Protein AF-A0A4V1ZTM7-F1 (afdb_monomer)

pLDDT: mean 79.11, std 21.84, range [33.03, 98.62]

Nearest PDB structures (foldseek):
  1dct-assembly2_B  TM=9.034E-01  e=6.394E-14  Haemophilus influenzae biotype aegyptius
  2z6u-assembly1_A  TM=8.851E-01  e=2.715E-13  Haemophilus parahaemolyticus
  10mh-assembly1_A  TM=8.855E-01  e=1.399E-13  Haemophilus haemolyticus
  3ubt-assembly3_B  TM=8.537E-01  e=4.341E-12  Haemophilus aegyptius
  6fdf-assembly1_A  TM=8.154E-01  e=1.347E-10  Schizosaccharomyces pombe

Sequence (243 aa):
MAERCVLDLFSGIGGFSLGLHWVGFRTIGFCESDQFCQRLLARHWPGVPIYPDIRTLDAARIRSDGIAPFLVCGGFPCQDVSLAGPGTGLDGARSGLWAEMARIVGVCRPRWVIVENVPGLRTRGADRVIGDLAALGYASWSFVVGAAHAGAPHRRQRLFLLARDISAHPARARLEMRQRLSTQQARVLPAERFGGWLAEPCVRRVDHGFPGRVDRVRSLGNAVVPAVAAAFGRSINVVEDLV

Radius of gyration: 18.43 Å; Cα contacts (8 Å, |Δi|>4): 382; chains: 1; bounding box: 48×48×48 Å

Structure (mmCIF, N/CA/C/O backbone):
data_AF-A0A4V1ZTM7-F1
#
_entry.id   AF-A0A4V1ZTM7-F1
#
loop_
_atom_site.group_PDB
_atom_site.id
_atom_site.type_symbol
_atom_site.label_atom_id
_atom_site.label_alt_id
_atom_site.label_comp_id
_atom_site.label_asym_id
_atom_site.label_entity_id
_atom_site.la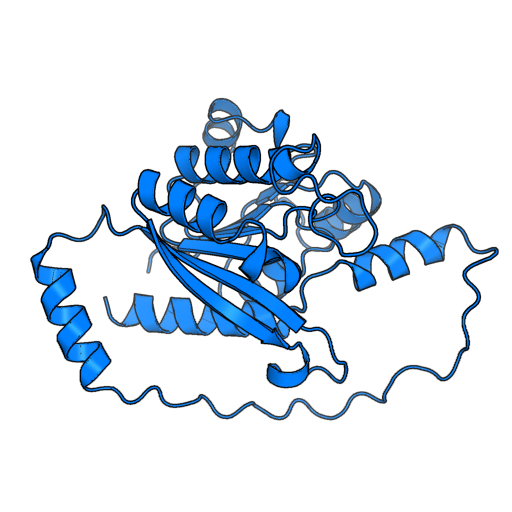bel_seq_id
_atom_site.pdbx_PDB_ins_code
_atom_site.Cartn_x
_atom_site.Cartn_y
_atom_site.Cartn_z
_atom_site.occupancy
_atom_site.B_iso_or_equiv
_atom_site.auth_seq_id
_atom_site.auth_comp_id
_atom_site.auth_asym_id
_atom_site.auth_atom_id
_atom_site.pdbx_PDB_model_num
ATOM 1 N N . MET A 1 1 ? -23.681 -1.998 2.153 1.00 52.81 1 MET A N 1
ATOM 2 C CA . MET A 1 1 ? -22.369 -2.666 2.006 1.00 52.81 1 MET A CA 1
ATOM 3 C C . MET A 1 1 ? -21.344 -1.845 2.766 1.00 52.81 1 MET A C 1
ATOM 5 O O . MET A 1 1 ? -21.451 -0.625 2.722 1.00 52.81 1 MET A O 1
ATOM 9 N N . ALA A 1 2 ? -20.425 -2.477 3.499 1.00 63.59 2 ALA A N 1
ATOM 10 C CA . ALA A 1 2 ? -19.349 -1.748 4.167 1.00 63.59 2 ALA A CA 1
ATOM 11 C C . ALA A 1 2 ? -18.487 -1.025 3.123 1.00 63.59 2 ALA A C 1
ATOM 13 O O . ALA A 1 2 ? -18.235 -1.556 2.040 1.00 63.59 2 ALA A O 1
ATOM 14 N N . GLU A 1 3 ? -18.080 0.199 3.429 1.00 82.94 3 GLU A N 1
ATOM 15 C CA . GLU A 1 3 ? -17.320 1.025 2.502 1.00 82.94 3 GLU A CA 1
ATOM 16 C C . GLU A 1 3 ? -15.899 0.469 2.304 1.00 82.94 3 GLU A C 1
ATOM 18 O O . GLU A 1 3 ? -15.190 0.170 3.267 1.00 82.94 3 GLU A O 1
ATOM 23 N N . ARG A 1 4 ? -15.470 0.315 1.044 1.00 94.00 4 ARG A N 1
ATOM 24 C CA . ARG A 1 4 ? -14.149 -0.229 0.684 1.00 94.00 4 ARG A CA 1
ATOM 25 C C . ARG A 1 4 ? -13.086 0.873 0.728 1.00 94.00 4 ARG A C 1
ATOM 27 O O . ARG A 1 4 ? -12.637 1.383 -0.299 1.00 94.00 4 ARG A O 1
ATOM 34 N N . CYS A 1 5 ? -12.723 1.263 1.944 1.00 97.50 5 CYS A N 1
ATOM 35 C CA . CYS A 1 5 ? -11.773 2.339 2.226 1.00 97.50 5 CYS A CA 1
ATOM 36 C C . CYS A 1 5 ? -10.299 1.911 2.081 1.00 97.50 5 CYS A C 1
ATOM 38 O O . CYS A 1 5 ? -9.933 0.806 2.485 1.00 97.50 5 CYS A O 1
ATOM 40 N N . VAL A 1 6 ? -9.440 2.798 1.570 1.00 98.44 6 VAL A N 1
ATOM 41 C CA . VAL A 1 6 ? -8.017 2.527 1.281 1.00 98.44 6 VAL A CA 1
ATOM 42 C C . VAL A 1 6 ? -7.096 3.488 2.022 1.00 98.44 6 VAL A C 1
ATOM 44 O O . VAL A 1 6 ? -7.275 4.703 1.936 1.00 98.44 6 VAL A O 1
ATOM 47 N N . LEU A 1 7 ? -6.076 2.947 2.685 1.00 98.56 7 LEU A N 1
ATOM 48 C CA . LEU A 1 7 ? -4.900 3.696 3.132 1.00 98.56 7 LEU A CA 1
ATOM 49 C C . LEU A 1 7 ? -3.719 3.343 2.216 1.00 98.56 7 LEU A C 1
ATOM 51 O O . LEU A 1 7 ? -3.288 2.189 2.177 1.00 98.56 7 LEU A O 1
ATOM 55 N N . ASP A 1 8 ? -3.225 4.330 1.470 1.00 98.56 8 ASP A N 1
ATOM 56 C CA . ASP A 1 8 ? -2.175 4.158 0.458 1.00 98.56 8 ASP A CA 1
ATOM 57 C C . ASP A 1 8 ? -0.829 4.645 1.015 1.00 98.56 8 ASP A C 1
ATOM 59 O O . ASP A 1 8 ? -0.615 5.842 1.198 1.00 98.56 8 ASP A O 1
ATOM 63 N N . LEU A 1 9 ? 0.070 3.722 1.340 1.00 98.19 9 LEU A N 1
ATOM 64 C CA . LEU A 1 9 ? 1.386 3.985 1.924 1.00 98.19 9 LEU A CA 1
ATOM 65 C C . LEU A 1 9 ? 2.466 3.982 0.836 1.00 98.19 9 LEU A C 1
ATOM 67 O O . LEU A 1 9 ? 2.413 3.174 -0.088 1.00 98.19 9 LEU A O 1
ATOM 71 N N . PHE A 1 10 ? 3.483 4.837 0.968 1.00 96.62 10 PHE A N 1
ATOM 72 C CA . PHE A 1 10 ? 4.482 5.068 -0.090 1.00 96.62 10 PHE A CA 1
ATOM 73 C C . PHE A 1 10 ? 3.796 5.407 -1.419 1.00 96.62 10 PHE A C 1
ATOM 75 O O . PHE A 1 10 ? 4.075 4.817 -2.466 1.00 96.62 10 PHE A O 1
ATOM 82 N N . SER A 1 11 ? 2.806 6.296 -1.340 1.00 96.38 11 SER A N 1
ATOM 83 C CA . SER A 1 11 ? 1.778 6.453 -2.368 1.00 96.38 11 SER A CA 1
ATOM 84 C C . SER A 1 11 ? 2.339 6.934 -3.709 1.00 96.38 11 SER A C 1
ATOM 86 O O . SER A 1 11 ? 1.708 6.755 -4.759 1.00 96.38 11 SER A O 1
ATOM 88 N N . GLY A 1 12 ? 3.499 7.598 -3.690 1.00 94.75 12 GLY A N 1
ATOM 89 C CA . GLY A 1 12 ? 4.024 8.370 -4.802 1.00 94.75 12 GLY A CA 1
ATOM 90 C C . GLY A 1 12 ? 2.940 9.303 -5.328 1.00 94.75 12 GLY A C 1
ATOM 91 O O . GLY A 1 12 ? 2.305 10.048 -4.591 1.00 94.75 12 GLY A O 1
ATOM 92 N N . ILE A 1 13 ? 2.644 9.195 -6.617 1.00 95.88 13 ILE A N 1
ATOM 93 C CA . ILE A 1 13 ? 1.596 9.994 -7.270 1.00 95.88 13 ILE A CA 1
ATOM 94 C C . ILE A 1 13 ? 0.185 9.388 -7.170 1.00 95.88 13 ILE A C 1
ATOM 96 O O . ILE A 1 13 ? -0.704 9.800 -7.912 1.00 95.88 13 ILE A O 1
ATOM 100 N N . GLY A 1 14 ? -0.028 8.396 -6.299 1.00 96.62 14 GLY A N 1
ATOM 101 C CA . GLY A 1 14 ? -1.339 7.786 -6.048 1.00 96.62 14 GLY A CA 1
ATOM 102 C C . GLY A 1 14 ? -1.739 6.725 -7.073 1.00 96.62 14 GLY A C 1
ATOM 103 O O . GLY A 1 14 ? -2.918 6.575 -7.383 1.00 96.62 14 GLY A O 1
ATOM 104 N N . GLY A 1 15 ? -0.770 5.994 -7.636 1.00 96.69 15 GLY A N 1
ATOM 105 C CA . GLY A 1 15 ? -1.033 4.983 -8.669 1.00 96.69 15 GLY A CA 1
ATOM 106 C C . GLY A 1 15 ? -1.959 3.854 -8.196 1.00 96.69 15 GLY A C 1
ATOM 107 O O . GLY A 1 15 ? -2.861 3.447 -8.933 1.00 96.69 15 GLY A O 1
ATOM 108 N N . PHE A 1 16 ? -1.781 3.392 -6.952 1.00 97.75 16 PHE A N 1
ATOM 109 C CA . PHE A 1 16 ? -2.694 2.440 -6.316 1.00 97.75 16 PHE A CA 1
ATOM 110 C C . PHE A 1 16 ? -4.082 3.041 -6.130 1.00 97.75 16 PHE A C 1
ATOM 112 O O . PHE A 1 16 ? -5.054 2.494 -6.653 1.00 97.75 16 PHE A O 1
ATOM 119 N N . SER A 1 17 ? -4.160 4.178 -5.438 1.00 98.06 17 SER A N 1
ATOM 120 C CA . SER A 1 17 ? -5.418 4.877 -5.169 1.00 98.06 17 SER A CA 1
ATOM 121 C C . SER A 1 17 ? -6.236 5.162 -6.426 1.00 98.06 17 SER A C 1
ATOM 123 O O . SER A 1 17 ? -7.437 4.908 -6.437 1.00 98.06 17 SER A O 1
ATOM 125 N N . LEU A 1 18 ? -5.603 5.611 -7.515 1.00 97.81 18 LEU A N 1
ATOM 126 C CA . LEU A 1 18 ? -6.289 5.858 -8.784 1.00 97.81 18 LEU A CA 1
ATOM 127 C C . LEU A 1 18 ? -6.885 4.572 -9.377 1.00 97.81 18 LEU A C 1
ATOM 129 O O . LEU A 1 18 ? -8.044 4.561 -9.785 1.00 97.81 18 LEU A O 1
ATOM 133 N N . GLY A 1 19 ? -6.111 3.484 -9.409 1.00 97.44 19 GLY A N 1
ATOM 134 C CA . GLY A 1 19 ? -6.582 2.205 -9.941 1.00 97.44 19 GLY A CA 1
ATOM 135 C C . GLY A 1 19 ? -7.695 1.582 -9.098 1.00 97.44 19 GLY A C 1
ATOM 136 O O . GLY A 1 19 ? -8.664 1.053 -9.637 1.00 97.44 19 GLY A O 1
ATOM 137 N N . LEU A 1 20 ? -7.577 1.672 -7.774 1.00 98.25 20 LEU A N 1
ATOM 138 C CA . LEU A 1 20 ? -8.584 1.186 -6.830 1.00 98.25 20 LEU A CA 1
ATOM 139 C C . LEU A 1 20 ? -9.868 2.030 -6.895 1.00 98.25 20 LEU A C 1
ATOM 141 O O . LEU A 1 20 ? -10.970 1.479 -6.842 1.00 98.25 20 LEU A O 1
ATOM 145 N N . HIS A 1 21 ? -9.745 3.342 -7.104 1.00 97.56 21 HIS A N 1
ATOM 146 C CA . HIS A 1 21 ? -10.885 4.231 -7.311 1.00 97.56 21 HIS A CA 1
ATOM 147 C C . HIS A 1 21 ? -11.731 3.829 -8.526 1.00 97.56 21 HIS A C 1
ATOM 149 O O . HIS A 1 21 ? -12.957 3.790 -8.428 1.00 97.56 21 HIS A O 1
ATOM 155 N N . TRP A 1 22 ? -11.100 3.430 -9.640 1.00 97.38 22 TRP A N 1
ATOM 156 C CA . TRP A 1 22 ? -11.813 2.948 -10.838 1.00 97.38 22 TRP A CA 1
ATOM 157 C C . TRP A 1 22 ? -12.724 1.744 -10.579 1.00 97.38 22 TRP A C 1
ATOM 159 O O . TRP A 1 22 ? -13.603 1.456 -11.387 1.00 97.38 22 TRP A O 1
ATOM 169 N N . VAL A 1 23 ? -12.499 1.017 -9.484 1.00 96.88 23 VAL A N 1
ATOM 170 C CA . VAL A 1 23 ? -13.226 -0.210 -9.137 1.00 96.88 23 VAL A CA 1
ATOM 171 C C . VAL A 1 23 ? -13.982 -0.073 -7.812 1.00 96.88 23 VAL A C 1
ATOM 173 O O . VAL A 1 23 ? -14.302 -1.072 -7.167 1.00 96.88 23 VAL A O 1
ATOM 176 N N . GLY A 1 24 ? -14.296 1.169 -7.425 1.00 96.56 24 GLY A N 1
ATOM 177 C CA . GLY A 1 24 ? -15.245 1.488 -6.357 1.00 96.56 24 GLY A CA 1
ATOM 178 C C . GLY A 1 24 ? -14.652 1.618 -4.953 1.00 96.56 24 GLY A C 1
ATOM 179 O O . GLY A 1 24 ? -15.409 1.689 -3.989 1.00 96.56 24 GLY A O 1
ATOM 180 N N . PHE A 1 25 ? -13.326 1.647 -4.810 1.00 98.00 25 PHE A N 1
ATOM 181 C CA . PHE A 1 25 ? -12.690 1.917 -3.520 1.00 98.00 25 PHE A CA 1
ATOM 182 C C . PHE A 1 25 ? -12.578 3.426 -3.273 1.00 98.00 25 PHE A C 1
ATOM 184 O O . PHE A 1 25 ? -12.426 4.219 -4.207 1.00 98.00 25 PHE A O 1
ATOM 191 N N . ARG A 1 26 ? -12.594 3.828 -1.999 1.00 97.94 26 ARG A N 1
ATOM 192 C CA . ARG A 1 26 ? -12.394 5.224 -1.587 1.00 97.94 26 ARG A CA 1
ATOM 193 C C . ARG A 1 26 ? -11.092 5.370 -0.812 1.00 97.94 26 ARG A C 1
ATOM 195 O O . ARG A 1 26 ? -10.921 4.737 0.224 1.00 97.94 26 ARG A O 1
ATOM 202 N N . THR A 1 27 ? -10.189 6.233 -1.262 1.00 98.31 27 THR A N 1
ATOM 203 C CA . THR A 1 27 ? -8.979 6.539 -0.488 1.00 98.31 27 THR A CA 1
ATOM 204 C C . THR A 1 27 ? -9.316 7.426 0.706 1.00 98.31 27 THR A C 1
ATOM 206 O O . THR A 1 27 ? -9.985 8.448 0.554 1.00 98.31 27 THR A O 1
ATOM 209 N N . ILE A 1 28 ? -8.861 7.019 1.890 1.00 98.12 28 ILE A N 1
ATOM 210 C CA . ILE A 1 28 ? -9.099 7.706 3.167 1.00 98.12 28 ILE A CA 1
ATOM 211 C C . ILE A 1 28 ? -7.835 8.308 3.773 1.00 98.12 28 ILE A C 1
ATOM 213 O O . ILE A 1 28 ? -7.928 9.093 4.706 1.00 98.12 28 ILE A O 1
ATOM 217 N N . GLY A 1 29 ? -6.664 7.975 3.240 1.00 98.19 29 GLY A N 1
ATOM 218 C CA . GLY A 1 29 ? -5.407 8.563 3.670 1.00 98.19 29 GLY A CA 1
ATOM 219 C C . GLY A 1 29 ? -4.255 8.151 2.769 1.00 98.19 29 GLY A C 1
ATOM 220 O O . GLY A 1 29 ? -4.287 7.091 2.137 1.00 98.19 29 GLY A O 1
ATOM 221 N N . PHE A 1 30 ? -3.231 8.992 2.757 1.00 98.62 30 PHE A N 1
ATOM 222 C CA . PHE A 1 30 ? -1.963 8.753 2.083 1.00 98.62 30 PHE A CA 1
ATOM 223 C C . PHE A 1 30 ? -0.815 8.846 3.079 1.00 98.62 30 PHE A C 1
ATOM 225 O O . PHE A 1 30 ? -0.873 9.648 4.008 1.00 98.62 30 PHE A O 1
ATOM 232 N N . CYS A 1 31 ? 0.261 8.101 2.854 1.00 98.19 31 CYS A N 1
ATOM 233 C CA . CYS A 1 31 ? 1.543 8.371 3.494 1.00 98.19 31 CYS A CA 1
ATOM 234 C C . CYS A 1 31 ? 2.640 8.450 2.433 1.00 98.19 31 CYS A C 1
ATOM 236 O O . CYS A 1 31 ? 2.982 7.443 1.816 1.00 98.19 31 CYS A O 1
ATOM 238 N N . GLU A 1 32 ? 3.176 9.648 2.218 1.00 97.38 32 GLU A N 1
ATOM 239 C CA . GLU A 1 32 ? 4.149 9.937 1.167 1.00 97.38 32 GLU A CA 1
ATOM 240 C C . GLU A 1 32 ? 5.107 11.028 1.643 1.00 97.38 32 GLU A C 1
ATOM 242 O O . GLU A 1 32 ? 4.658 12.054 2.149 1.00 97.38 32 GLU A O 1
ATOM 247 N N . SER A 1 33 ? 6.415 10.827 1.481 1.00 95.56 33 SER A N 1
ATOM 248 C CA . SER A 1 33 ? 7.445 11.750 1.976 1.00 95.56 33 SER A CA 1
ATOM 249 C C . SER A 1 33 ? 7.949 12.738 0.928 1.00 95.56 33 SER A C 1
ATOM 251 O O . SER A 1 33 ? 8.464 13.803 1.280 1.00 95.56 33 SER A O 1
ATOM 253 N N . ASP A 1 34 ? 7.771 12.434 -0.356 1.00 94.06 34 ASP A N 1
ATOM 254 C CA . ASP A 1 34 ? 8.135 13.320 -1.450 1.00 94.06 34 ASP A CA 1
ATOM 255 C C . ASP A 1 34 ? 7.139 14.484 -1.577 1.00 94.06 34 ASP A C 1
ATOM 257 O O . ASP A 1 34 ? 5.957 14.315 -1.881 1.00 94.06 34 ASP A O 1
ATOM 261 N N . GLN A 1 35 ? 7.627 15.709 -1.375 1.00 94.62 35 GLN A N 1
ATOM 262 C CA . GLN A 1 35 ? 6.784 16.908 -1.383 1.00 94.62 35 GLN A CA 1
ATOM 263 C C . GLN A 1 35 ? 6.117 17.169 -2.741 1.00 94.62 35 GLN A C 1
ATOM 265 O O . GLN A 1 35 ? 5.038 17.764 -2.792 1.00 94.62 35 GLN A O 1
ATOM 270 N N . PHE A 1 36 ? 6.747 16.776 -3.855 1.00 93.62 36 PHE A N 1
ATOM 271 C CA . PHE A 1 36 ? 6.136 16.920 -5.177 1.00 93.62 36 PHE A CA 1
ATOM 272 C C . PHE A 1 36 ? 4.922 15.996 -5.307 1.00 93.62 36 PHE A C 1
ATOM 274 O O . PHE A 1 36 ? 3.847 16.448 -5.713 1.00 93.62 36 PHE A O 1
ATOM 281 N N . CYS A 1 37 ? 5.072 14.744 -4.884 1.00 95.31 37 CYS A N 1
ATOM 282 C CA . CYS A 1 37 ? 3.994 13.773 -4.810 1.00 95.31 37 CYS A CA 1
ATOM 283 C C . CYS A 1 37 ? 2.871 14.246 -3.879 1.00 95.31 37 CYS A C 1
ATOM 285 O O . CYS A 1 37 ? 1.718 14.264 -4.304 1.00 95.31 37 CYS A O 1
ATOM 287 N N . GLN A 1 38 ? 3.188 14.744 -2.678 1.00 97.50 38 GLN A N 1
ATOM 288 C CA . GLN A 1 38 ? 2.185 15.289 -1.749 1.00 97.50 38 GLN A CA 1
ATOM 289 C C . GLN A 1 38 ? 1.352 16.418 -2.377 1.00 97.50 38 GLN A C 1
ATOM 291 O O . GLN A 1 38 ? 0.125 16.409 -2.271 1.00 97.50 38 GLN A O 1
ATOM 296 N N . ARG A 1 39 ? 1.987 17.370 -3.080 1.00 96.56 39 ARG A N 1
ATOM 297 C CA . ARG A 1 39 ? 1.265 18.455 -3.775 1.00 96.56 39 ARG A CA 1
ATOM 298 C C . ARG A 1 39 ? 0.317 17.922 -4.846 1.00 96.56 39 ARG A C 1
ATOM 300 O O . ARG A 1 39 ? -0.777 18.456 -5.025 1.00 96.56 39 ARG A O 1
ATOM 307 N N . LEU A 1 40 ? 0.738 16.889 -5.572 1.00 95.56 40 LEU A N 1
ATOM 308 C CA . LEU A 1 40 ? -0.088 16.264 -6.597 1.00 95.56 40 LEU A CA 1
ATOM 309 C C . LEU A 1 40 ? -1.269 15.509 -5.970 1.00 95.56 40 LEU A C 1
ATOM 311 O O . LEU A 1 40 ? -2.407 15.703 -6.395 1.00 95.56 40 LEU A O 1
ATOM 315 N N . LEU A 1 41 ? -1.016 14.715 -4.929 1.00 98.06 41 LEU A N 1
ATOM 316 C CA . LEU A 1 41 ? -2.045 14.000 -4.174 1.00 98.06 41 LEU A CA 1
ATOM 317 C C . LEU A 1 41 ? -3.091 14.967 -3.609 1.00 98.06 41 LEU A C 1
ATOM 319 O O . LEU A 1 41 ? -4.277 14.772 -3.850 1.00 98.06 41 LEU A O 1
ATOM 323 N N . ALA A 1 42 ? -2.666 16.060 -2.966 1.00 97.81 42 ALA A N 1
ATOM 324 C CA . ALA A 1 42 ? -3.568 17.070 -2.405 1.00 97.81 42 ALA A CA 1
ATOM 325 C C . ALA A 1 42 ? -4.474 17.717 -3.465 1.00 97.81 42 ALA A C 1
ATOM 327 O O . ALA A 1 42 ? -5.625 18.053 -3.191 1.00 97.81 42 ALA A O 1
ATOM 328 N N . ARG A 1 43 ? -3.967 17.874 -4.695 1.00 97.00 43 ARG A N 1
ATOM 329 C CA . ARG A 1 43 ? -4.743 18.401 -5.822 1.00 97.00 43 ARG A CA 1
ATOM 330 C C . ARG A 1 43 ? -5.798 17.411 -6.323 1.00 97.00 43 ARG A C 1
ATOM 332 O O . ARG A 1 43 ? -6.876 17.843 -6.718 1.00 97.00 43 ARG A O 1
ATOM 339 N N . HIS A 1 44 ? -5.478 16.120 -6.374 1.00 96.00 44 HIS A N 1
ATOM 340 C CA . HIS A 1 44 ? -6.365 15.093 -6.934 1.00 96.00 44 HIS A CA 1
ATOM 341 C C . HIS A 1 44 ? -7.321 14.474 -5.903 1.00 96.00 44 HIS A C 1
ATOM 343 O O . HIS A 1 44 ? -8.394 14.008 -6.280 1.00 96.00 44 HIS A O 1
ATOM 349 N N . TRP A 1 45 ? -6.966 14.520 -4.618 1.00 97.94 45 TRP A N 1
ATOM 350 C CA . TRP A 1 45 ? -7.767 14.046 -3.489 1.00 97.94 45 TRP A CA 1
ATOM 351 C C . TRP A 1 45 ? -7.912 15.148 -2.427 1.00 97.94 45 TRP A C 1
ATOM 353 O O . TRP A 1 45 ? -7.363 15.034 -1.327 1.00 97.94 45 TRP A O 1
ATOM 363 N N . PRO A 1 46 ? -8.633 16.242 -2.740 1.00 96.94 46 PRO A N 1
ATOM 364 C CA . PRO A 1 46 ? -8.831 17.327 -1.789 1.00 96.94 46 PRO A CA 1
ATOM 365 C C . PRO A 1 46 ? -9.531 16.820 -0.521 1.00 96.94 46 PRO A C 1
ATOM 367 O O . PRO A 1 46 ? -10.523 16.097 -0.589 1.00 96.94 46 PRO A O 1
ATOM 370 N N . GLY A 1 47 ? -9.004 17.207 0.643 1.00 95.56 47 GLY A N 1
ATOM 371 C CA . GLY A 1 47 ? -9.550 16.832 1.952 1.00 95.56 47 GLY A CA 1
ATOM 372 C C . GLY A 1 47 ? -9.132 15.452 2.471 1.00 95.56 47 GLY A C 1
ATOM 373 O O . GLY A 1 47 ? -9.438 15.134 3.617 1.00 95.56 47 GLY A O 1
ATOM 374 N N . VAL A 1 48 ? -8.409 14.646 1.686 1.00 97.94 48 VAL A N 1
ATOM 375 C CA . VAL A 1 48 ? -7.836 13.382 2.173 1.00 97.94 48 VAL A CA 1
ATOM 376 C C . VAL A 1 48 ? -6.518 13.671 2.907 1.00 97.94 48 VAL A C 1
ATOM 378 O O . VAL A 1 48 ? -5.665 14.364 2.346 1.00 97.94 48 VAL A O 1
ATOM 381 N N . PRO A 1 49 ? -6.313 13.172 4.142 1.00 97.81 49 PRO A N 1
ATOM 382 C CA . PRO A 1 49 ? -5.084 13.416 4.890 1.00 97.81 49 PRO A CA 1
ATOM 383 C C . PRO A 1 49 ? -3.863 12.785 4.210 1.00 97.81 49 PRO A C 1
ATOM 385 O O . PRO A 1 49 ? -3.921 11.668 3.690 1.00 97.81 49 PRO A O 1
ATOM 388 N N . ILE A 1 50 ? -2.741 13.510 4.244 1.00 98.38 50 ILE A N 1
ATOM 389 C CA . ILE A 1 50 ? -1.454 13.085 3.686 1.00 98.38 50 ILE A CA 1
ATOM 390 C C . ILE A 1 50 ? -0.404 13.148 4.796 1.00 98.38 50 ILE A C 1
ATOM 392 O O . ILE A 1 50 ? -0.020 14.227 5.247 1.00 98.38 50 ILE A O 1
ATOM 396 N N . TYR A 1 51 ? 0.056 11.983 5.243 1.00 98.06 51 TYR A N 1
ATOM 397 C CA . TYR A 1 51 ? 1.077 11.840 6.274 1.00 98.06 51 TYR A CA 1
ATOM 398 C C . TYR A 1 51 ? 2.478 11.914 5.650 1.00 98.06 51 TYR A C 1
ATOM 400 O O . TYR A 1 51 ? 2.759 11.159 4.717 1.00 98.06 51 TYR A O 1
ATOM 408 N N . PRO A 1 52 ? 3.380 12.775 6.152 1.00 96.44 52 PRO A N 1
ATOM 409 C CA . PRO A 1 52 ? 4.660 13.033 5.493 1.00 96.44 52 PRO A CA 1
ATOM 410 C C . PRO A 1 52 ? 5.715 11.947 5.734 1.00 96.44 52 PRO A C 1
ATOM 412 O O . PRO A 1 52 ? 6.713 11.896 5.023 1.00 96.44 52 PRO A O 1
ATOM 415 N N . ASP A 1 53 ? 5.552 11.103 6.753 1.00 95.44 53 ASP A N 1
ATOM 416 C CA . ASP A 1 53 ? 6.535 10.076 7.085 1.00 95.44 53 ASP A CA 1
ATOM 417 C C . ASP A 1 53 ? 5.875 8.903 7.806 1.00 95.44 53 ASP A C 1
ATOM 419 O O . ASP A 1 53 ? 5.203 9.071 8.823 1.00 95.44 53 ASP A O 1
ATOM 423 N N . ILE A 1 54 ? 6.096 7.696 7.293 1.00 95.88 54 ILE A N 1
ATOM 424 C CA . ILE A 1 54 ? 5.543 6.479 7.885 1.00 95.88 54 ILE A CA 1
ATOM 425 C C . ILE A 1 54 ? 6.142 6.200 9.268 1.00 95.88 54 ILE A C 1
ATOM 427 O O . ILE A 1 54 ? 5.459 5.652 10.128 1.00 95.88 54 ILE A O 1
ATOM 431 N N . ARG A 1 55 ? 7.386 6.631 9.512 1.00 93.56 55 ARG A N 1
ATOM 432 C CA . ARG A 1 55 ? 8.114 6.410 10.774 1.00 93.56 55 ARG A CA 1
ATOM 433 C C . ARG A 1 55 ? 7.510 7.181 11.945 1.00 93.56 55 ARG A C 1
ATOM 435 O O . ARG A 1 55 ? 7.685 6.790 13.092 1.00 93.56 55 ARG A O 1
ATOM 442 N N . THR A 1 56 ? 6.816 8.282 11.661 1.00 94.19 56 THR A N 1
ATOM 443 C CA . THR A 1 56 ? 6.154 9.120 12.672 1.00 94.19 56 THR A CA 1
ATOM 444 C C . THR A 1 56 ? 4.638 8.929 12.692 1.00 94.19 56 THR A C 1
ATOM 446 O O . THR A 1 56 ? 3.972 9.423 13.598 1.00 94.19 56 THR A O 1
ATOM 449 N N . LEU A 1 57 ? 4.080 8.194 11.724 1.00 94.31 57 LEU A N 1
ATOM 450 C CA . LEU A 1 57 ? 2.667 7.837 11.695 1.00 94.31 57 LEU A CA 1
ATOM 451 C C . LEU A 1 57 ? 2.383 6.732 12.718 1.00 94.31 57 LEU A C 1
ATOM 453 O O . LEU A 1 57 ? 2.658 5.556 12.479 1.00 94.31 57 LEU A O 1
ATOM 457 N N . ASP A 1 58 ? 1.824 7.094 13.866 1.00 90.38 58 ASP A N 1
ATOM 458 C CA . ASP A 1 58 ? 1.524 6.158 14.946 1.00 90.38 58 ASP A CA 1
ATOM 459 C C . ASP A 1 58 ? 0.027 5.812 15.061 1.00 90.38 58 ASP A C 1
ATOM 461 O O . ASP A 1 58 ? -0.841 6.326 14.350 1.00 90.38 58 ASP A O 1
ATOM 465 N N . ALA A 1 59 ? -0.279 4.897 15.982 1.00 88.19 59 ALA A N 1
ATOM 466 C CA . ALA A 1 59 ? -1.646 4.467 16.247 1.00 88.19 59 ALA A CA 1
ATOM 467 C C . ALA A 1 59 ? -2.524 5.570 16.847 1.00 88.19 59 ALA A C 1
ATOM 469 O O . ALA A 1 59 ? -3.738 5.553 16.649 1.00 88.19 59 ALA A O 1
ATOM 470 N N . ALA A 1 60 ? -1.942 6.506 17.601 1.00 90.44 60 ALA A N 1
ATOM 471 C CA . ALA A 1 60 ? -2.698 7.603 18.187 1.00 90.44 60 ALA A CA 1
ATOM 472 C C . ALA A 1 60 ? -3.206 8.532 17.084 1.00 90.44 60 ALA A C 1
ATOM 474 O O . ALA A 1 60 ? -4.393 8.855 17.071 1.00 90.44 60 ALA A O 1
ATOM 475 N N . ARG A 1 61 ? -2.342 8.856 16.116 1.00 93.25 61 ARG A N 1
ATOM 476 C CA . ARG A 1 61 ? -2.680 9.698 14.974 1.00 93.25 61 ARG A CA 1
ATOM 477 C C . ARG A 1 61 ? -3.688 9.045 14.032 1.00 93.25 61 ARG A C 1
ATOM 479 O O . ARG A 1 61 ? -4.657 9.681 13.636 1.00 93.25 61 ARG A O 1
ATOM 486 N N . ILE A 1 62 ? -3.501 7.763 13.716 1.00 92.06 62 ILE A N 1
ATOM 487 C CA . ILE A 1 62 ? -4.458 6.994 12.901 1.00 92.06 62 ILE A CA 1
ATOM 488 C C . ILE A 1 62 ? -5.851 7.013 13.541 1.00 92.06 62 ILE A C 1
ATOM 490 O O . ILE A 1 62 ? -6.844 7.256 12.856 1.00 92.06 62 ILE A O 1
ATOM 494 N N . ARG A 1 63 ? -5.930 6.808 14.864 1.00 90.50 63 ARG A N 1
ATOM 495 C CA . ARG A 1 63 ? -7.202 6.842 15.598 1.00 90.50 63 ARG A CA 1
ATOM 496 C C . ARG A 1 63 ? -7.804 8.242 15.676 1.00 90.50 63 ARG A C 1
ATOM 498 O O . ARG A 1 63 ? -9.009 8.362 15.483 1.00 90.50 63 ARG A O 1
ATOM 505 N N . SER A 1 64 ? -7.005 9.276 15.955 1.00 93.50 64 SER A N 1
ATOM 506 C CA . SER A 1 64 ? -7.509 10.655 16.051 1.00 93.50 64 SER A CA 1
ATOM 507 C C . SER A 1 64 ? -8.112 11.134 14.736 1.00 93.50 64 SER A C 1
ATOM 509 O O . SER A 1 64 ? -9.116 11.838 14.742 1.00 93.50 64 SER A O 1
ATOM 511 N N . ASP A 1 65 ? -7.519 10.709 13.622 1.00 93.75 65 ASP A N 1
ATOM 512 C CA . ASP A 1 65 ? -7.951 11.084 12.279 1.00 93.75 65 ASP A CA 1
ATOM 513 C C . ASP A 1 65 ? -9.066 10.154 11.746 1.00 93.75 65 ASP A C 1
ATOM 515 O O . ASP A 1 65 ? -9.528 10.323 10.620 1.00 93.75 65 ASP A O 1
ATOM 519 N N . GLY A 1 66 ? -9.513 9.168 12.539 1.00 92.69 66 GLY A N 1
ATOM 520 C CA . GLY A 1 66 ? -10.597 8.249 12.174 1.00 92.69 66 GLY A CA 1
ATOM 521 C C . GLY A 1 66 ? -10.248 7.285 11.034 1.00 92.69 66 GLY A C 1
ATOM 522 O O . GLY A 1 66 ? -11.138 6.816 10.322 1.00 92.69 66 GLY A O 1
ATOM 523 N N . ILE A 1 67 ? -8.962 6.988 10.833 1.00 94.50 67 ILE A N 1
ATOM 524 C CA . ILE A 1 67 ? -8.489 6.134 9.742 1.00 94.50 67 ILE A CA 1
ATOM 525 C C . ILE A 1 67 ? -8.708 4.660 10.101 1.00 94.50 67 ILE A C 1
ATOM 527 O O . ILE A 1 67 ? -7.958 4.068 10.873 1.00 94.50 67 ILE A O 1
ATOM 531 N N . ALA A 1 68 ? -9.727 4.053 9.493 1.00 94.88 68 ALA A N 1
ATOM 532 C CA . ALA A 1 68 ? -10.038 2.627 9.597 1.00 94.88 68 ALA A CA 1
ATOM 533 C C . ALA A 1 68 ? -10.136 2.013 8.185 1.00 94.88 68 ALA A C 1
ATOM 535 O O . ALA A 1 68 ? -11.215 1.988 7.586 1.00 94.88 68 ALA A O 1
ATOM 536 N N . PRO A 1 69 ? -9.007 1.588 7.590 1.00 96.81 69 PRO A N 1
ATOM 537 C CA . PRO A 1 69 ? -8.982 1.141 6.207 1.00 96.81 69 PRO A CA 1
ATOM 538 C C . PRO A 1 69 ? -9.485 -0.297 6.073 1.00 96.81 69 PRO A C 1
ATOM 540 O O . PRO A 1 69 ? -9.106 -1.189 6.828 1.00 96.81 69 PRO A O 1
ATOM 543 N N . PHE A 1 70 ? -10.273 -0.544 5.031 1.00 97.06 70 PHE A N 1
ATOM 544 C CA . PHE A 1 70 ? -10.592 -1.895 4.579 1.00 97.06 70 PHE A CA 1
ATOM 545 C C . PHE A 1 70 ? -9.372 -2.558 3.915 1.00 97.06 70 PHE A C 1
ATOM 547 O O . PHE A 1 70 ? -9.136 -3.757 4.080 1.00 97.06 70 PHE A O 1
ATOM 554 N N . LEU A 1 71 ? -8.587 -1.760 3.186 1.00 98.25 71 LEU A N 1
ATOM 555 C CA . LEU A 1 71 ? -7.389 -2.166 2.462 1.00 98.25 71 LEU A CA 1
ATOM 556 C C . LEU A 1 71 ? -6.226 -1.220 2.791 1.00 98.25 71 LEU A C 1
ATOM 558 O O . LEU A 1 71 ? -6.359 -0.003 2.672 1.00 98.25 71 LEU A O 1
ATOM 562 N N . VAL A 1 72 ? -5.070 -1.781 3.141 1.00 98.62 72 VAL A N 1
ATOM 563 C CA . VAL A 1 72 ? -3.791 -1.052 3.133 1.00 98.62 72 VAL A CA 1
ATOM 564 C C . VAL A 1 72 ? -3.002 -1.472 1.897 1.00 98.62 72 VAL A C 1
ATOM 566 O O . VAL A 1 72 ? -2.810 -2.664 1.664 1.00 98.62 72 VAL A O 1
ATOM 569 N N . CYS A 1 73 ? -2.523 -0.521 1.102 1.00 98.56 73 CYS A N 1
ATOM 570 C CA . CYS A 1 73 ? -1.629 -0.807 -0.020 1.00 98.56 73 CYS A CA 1
ATOM 571 C C . CYS A 1 73 ? -0.322 -0.026 0.090 1.00 98.56 73 CYS A C 1
ATOM 573 O O . CYS A 1 73 ? -0.282 1.010 0.745 1.00 98.56 73 CYS A O 1
ATOM 575 N N . GLY A 1 74 ? 0.745 -0.513 -0.543 1.00 96.75 74 GLY A N 1
ATOM 576 C CA . GLY A 1 74 ? 1.968 0.272 -0.667 1.00 96.75 74 GLY A CA 1
ATOM 577 C C . GLY A 1 74 ? 3.119 -0.425 -1.380 1.00 96.75 74 GLY A C 1
ATOM 578 O O . GLY A 1 74 ? 3.245 -1.651 -1.351 1.00 96.75 74 GLY A O 1
ATOM 579 N N . GLY A 1 75 ? 3.956 0.380 -2.034 1.00 91.94 75 GLY A N 1
ATOM 580 C CA . GLY A 1 75 ? 5.188 -0.051 -2.696 1.00 91.94 75 GLY A CA 1
ATOM 581 C C . GLY A 1 75 ? 6.412 0.464 -1.948 1.00 91.94 75 GLY A C 1
ATOM 582 O O . GLY A 1 75 ? 6.937 1.527 -2.276 1.00 91.94 75 GLY A O 1
ATOM 583 N N . PHE A 1 76 ? 6.850 -0.245 -0.904 1.00 88.62 76 PHE A N 1
ATOM 584 C CA . PHE A 1 76 ? 7.968 0.225 -0.082 1.00 88.62 76 PHE A CA 1
ATOM 585 C C . PHE A 1 76 ? 9.287 0.231 -0.883 1.00 88.62 76 PHE A C 1
ATOM 587 O O . PHE A 1 76 ? 9.529 -0.655 -1.713 1.00 88.62 76 PHE A O 1
ATOM 594 N N . PRO A 1 77 ? 10.175 1.218 -0.664 1.00 80.56 77 PRO A N 1
ATOM 595 C CA . PRO A 1 77 ? 11.379 1.368 -1.470 1.00 80.56 77 PRO A CA 1
ATOM 596 C C . PRO A 1 77 ? 12.344 0.184 -1.294 1.00 80.56 77 PRO A C 1
ATOM 598 O O . PRO A 1 77 ? 12.656 -0.249 -0.193 1.00 80.56 77 PRO A O 1
ATOM 601 N N . CYS A 1 78 ? 12.855 -0.309 -2.423 1.00 63.19 78 CYS A N 1
ATOM 602 C CA . CYS A 1 78 ? 13.570 -1.584 -2.553 1.00 63.19 78 CYS A CA 1
ATOM 603 C C . CYS A 1 78 ? 15.101 -1.456 -2.653 1.00 63.19 78 CYS A C 1
ATOM 605 O O . CYS A 1 78 ? 15.771 -2.329 -3.207 1.00 63.19 78 CYS A O 1
ATOM 607 N N . GLN A 1 79 ? 15.678 -0.323 -2.257 1.00 54.19 79 GLN A N 1
ATOM 608 C CA . GLN A 1 79 ? 17.035 0.036 -2.697 1.00 54.19 79 GLN A CA 1
ATOM 609 C C . GLN A 1 79 ? 18.117 -0.955 -2.226 1.00 54.19 79 GLN A C 1
ATOM 611 O O . GLN A 1 79 ? 19.039 -1.227 -2.996 1.00 54.19 79 GLN A O 1
ATOM 616 N N . ASP A 1 80 ? 17.913 -1.615 -1.084 1.00 49.81 80 ASP A N 1
ATOM 617 C CA . ASP A 1 80 ? 18.814 -2.643 -0.534 1.00 49.81 80 ASP A CA 1
ATOM 618 C C . ASP A 1 80 ? 18.600 -4.054 -1.152 1.00 49.81 80 ASP A C 1
ATOM 620 O O . ASP A 1 80 ? 19.353 -4.991 -0.898 1.00 49.81 80 ASP A O 1
ATOM 624 N N . VAL A 1 81 ? 17.587 -4.215 -2.016 1.00 48.28 81 VAL A N 1
ATOM 625 C CA . VAL A 1 81 ? 17.190 -5.481 -2.674 1.00 48.28 81 VAL A CA 1
ATOM 626 C C . VAL A 1 81 ? 17.351 -5.400 -4.213 1.00 48.28 81 VAL A C 1
ATOM 628 O O . VAL A 1 81 ? 17.039 -6.341 -4.956 1.00 48.28 81 VAL A O 1
ATOM 631 N N . SER A 1 82 ? 17.882 -4.287 -4.733 1.00 40.50 82 SER A N 1
ATOM 632 C CA . SER A 1 82 ? 18.182 -4.099 -6.161 1.00 40.50 82 SER A CA 1
ATOM 633 C C . SER A 1 82 ? 19.521 -4.745 -6.571 1.00 40.50 82 SER A C 1
ATOM 635 O O . SER A 1 82 ? 20.428 -4.885 -5.762 1.00 40.50 82 SER A O 1
ATOM 637 N N . LEU A 1 83 ? 19.666 -5.143 -7.845 1.00 40.41 83 LEU A N 1
ATOM 638 C CA . LEU A 1 83 ? 20.908 -5.728 -8.402 1.00 40.41 83 LEU A CA 1
ATOM 639 C C . LEU A 1 83 ? 22.129 -4.782 -8.361 1.00 40.41 83 LEU A C 1
ATOM 641 O O . LEU A 1 83 ? 23.235 -5.228 -8.640 1.00 40.41 83 LEU A O 1
ATOM 645 N N . ALA A 1 84 ? 21.932 -3.497 -8.051 1.00 38.56 84 ALA A N 1
ATOM 646 C CA . ALA A 1 84 ? 22.944 -2.445 -8.150 1.00 38.56 84 ALA A CA 1
ATOM 647 C C . ALA A 1 84 ? 23.483 -1.959 -6.786 1.00 38.56 84 ALA A C 1
ATOM 649 O O . ALA A 1 84 ? 24.211 -0.971 -6.745 1.00 38.56 84 ALA A O 1
ATOM 650 N N . GLY A 1 85 ? 23.120 -2.619 -5.678 1.00 44.66 85 GLY A N 1
ATOM 651 C CA . GLY A 1 85 ? 23.563 -2.278 -4.321 1.00 44.66 85 GLY A CA 1
ATOM 652 C C . GLY A 1 85 ? 24.170 -3.475 -3.578 1.00 44.66 85 GLY A C 1
ATOM 653 O O . GLY A 1 85 ? 23.999 -4.615 -4.017 1.00 44.66 85 GLY A O 1
ATOM 654 N N . PRO A 1 86 ? 24.885 -3.243 -2.461 1.00 38.00 86 PRO A N 1
ATOM 655 C CA . PRO A 1 86 ? 25.659 -4.259 -1.755 1.00 38.00 86 PRO A CA 1
ATOM 656 C C . PRO A 1 86 ? 24.762 -5.203 -0.938 1.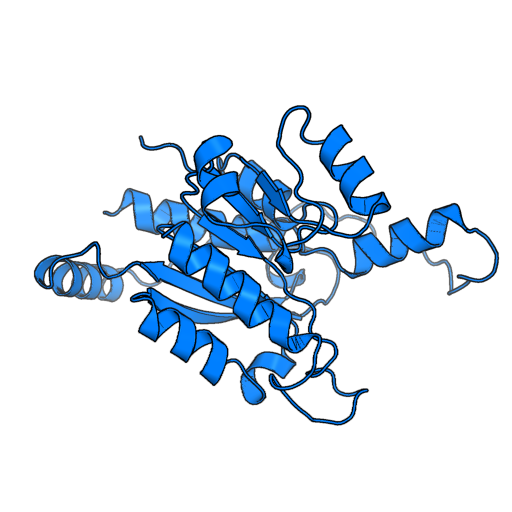00 38.00 86 PRO A C 1
ATOM 658 O O . PRO A 1 86 ? 24.822 -5.188 0.274 1.00 38.00 86 PRO A O 1
ATOM 661 N N . GLY A 1 87 ? 23.912 -6.003 -1.587 1.00 42.38 87 GLY A N 1
ATOM 662 C CA . GLY A 1 87 ? 23.454 -7.328 -1.135 1.00 42.38 87 GLY A CA 1
ATOM 663 C C . GLY A 1 87 ? 22.958 -7.563 0.305 1.00 42.38 87 GLY A C 1
ATOM 664 O O . GLY A 1 87 ? 22.839 -8.728 0.668 1.00 42.38 87 GLY A O 1
ATOM 665 N N . THR A 1 88 ? 22.660 -6.552 1.124 1.00 42.34 88 THR A N 1
ATOM 666 C CA . THR A 1 88 ? 22.331 -6.726 2.555 1.00 42.34 88 THR A CA 1
ATOM 667 C C . THR A 1 88 ? 20.889 -7.165 2.820 1.00 42.34 88 THR A C 1
ATOM 669 O O . THR A 1 88 ? 20.542 -7.464 3.959 1.00 42.34 88 THR A O 1
ATOM 672 N N . GLY A 1 89 ? 20.032 -7.237 1.797 1.00 51.16 89 GLY A N 1
ATOM 673 C CA . GLY A 1 89 ? 18.657 -7.709 1.959 1.00 51.16 89 GLY A CA 1
ATOM 674 C C . GLY A 1 89 ? 17.808 -6.763 2.816 1.00 51.16 89 GLY A C 1
ATOM 675 O O . GLY A 1 89 ? 17.902 -5.539 2.695 1.00 51.16 89 GLY A O 1
ATOM 676 N N . LEU A 1 90 ? 16.937 -7.321 3.668 1.00 52.44 90 LEU A N 1
ATOM 677 C CA . LEU A 1 90 ? 15.992 -6.531 4.466 1.00 52.44 90 LEU A CA 1
ATOM 678 C C . LEU A 1 90 ? 16.584 -5.891 5.746 1.00 52.44 90 LEU A C 1
ATOM 680 O O . LEU A 1 90 ? 15.856 -5.248 6.500 1.00 52.44 90 LEU A O 1
ATOM 684 N N . ASP A 1 91 ? 17.893 -6.014 5.967 1.00 48.59 91 ASP A N 1
ATOM 685 C CA . ASP A 1 91 ? 18.574 -5.503 7.168 1.00 48.59 91 ASP A CA 1
ATOM 686 C C . ASP A 1 91 ? 19.245 -4.129 6.960 1.00 48.59 91 ASP A C 1
ATOM 688 O O . ASP A 1 91 ? 19.860 -3.574 7.868 1.00 48.59 91 ASP A O 1
ATOM 692 N N . GLY A 1 92 ? 19.108 -3.544 5.765 1.00 49.94 92 GLY A N 1
ATOM 693 C CA . GLY A 1 92 ? 19.510 -2.165 5.482 1.00 49.94 92 GLY A CA 1
ATOM 694 C C . GLY A 1 92 ? 18.535 -1.115 6.039 1.00 49.94 92 GLY A C 1
ATOM 695 O O . GLY A 1 92 ? 17.342 -1.359 6.226 1.00 49.94 92 GLY A O 1
ATOM 696 N N . ALA A 1 93 ? 19.031 0.105 6.273 1.00 48.41 93 ALA A N 1
ATOM 697 C CA . ALA A 1 93 ? 18.261 1.206 6.866 1.00 48.41 93 ALA A CA 1
ATOM 698 C C . ALA A 1 93 ? 16.992 1.607 6.075 1.00 48.41 93 ALA A C 1
ATOM 700 O O . ALA A 1 93 ? 16.108 2.253 6.640 1.00 48.41 93 ALA A O 1
ATOM 701 N N . ARG A 1 94 ? 16.878 1.249 4.783 1.00 49.00 94 ARG A N 1
ATOM 702 C CA . ARG A 1 94 ? 15.694 1.531 3.942 1.00 49.00 94 ARG A CA 1
ATOM 703 C C . ARG A 1 94 ? 14.787 0.315 3.766 1.00 49.00 94 ARG A C 1
ATOM 705 O O . ARG A 1 94 ? 13.579 0.495 3.633 1.00 49.00 94 ARG A O 1
ATOM 712 N N . SER A 1 95 ? 15.321 -0.895 3.896 1.00 56.22 95 SER A N 1
ATOM 713 C CA . SER A 1 95 ? 14.531 -2.108 4.130 1.00 56.22 95 SER A CA 1
ATOM 714 C C . SER A 1 95 ? 13.751 -2.110 5.450 1.00 56.22 95 SER A C 1
ATOM 716 O O . SER A 1 95 ? 12.716 -2.769 5.551 1.00 56.22 95 SER A O 1
ATOM 718 N N . GLY A 1 96 ? 14.169 -1.297 6.425 1.00 69.88 96 GLY A N 1
ATOM 719 C CA . GLY A 1 96 ? 13.395 -1.022 7.639 1.00 69.88 96 GLY A CA 1
ATOM 720 C C . GLY A 1 96 ? 12.005 -0.421 7.379 1.00 69.88 96 GLY A C 1
ATOM 721 O O . GLY A 1 96 ? 11.113 -0.563 8.209 1.00 69.88 96 GLY A O 1
ATOM 722 N N . LEU A 1 97 ? 11.759 0.180 6.207 1.00 89.00 97 LEU A N 1
ATOM 723 C CA . LEU A 1 97 ? 10.443 0.741 5.877 1.00 89.00 97 LEU A CA 1
ATOM 724 C C . LEU A 1 97 ? 9.369 -0.332 5.642 1.00 89.00 97 LEU A C 1
ATOM 726 O O . LEU A 1 97 ? 8.183 -0.040 5.797 1.00 89.00 97 LEU A O 1
ATOM 730 N N . TRP A 1 98 ? 9.760 -1.579 5.348 1.00 91.94 98 TRP A N 1
ATOM 731 C CA . TRP A 1 98 ? 8.826 -2.704 5.418 1.00 91.94 98 TRP A CA 1
ATOM 732 C C . TRP A 1 98 ? 8.314 -2.912 6.849 1.00 91.94 98 TRP A C 1
ATOM 734 O O . TRP A 1 98 ? 7.113 -3.077 7.041 1.00 91.94 98 TRP A O 1
ATOM 744 N N . ALA A 1 99 ? 9.192 -2.844 7.857 1.00 90.88 99 ALA A N 1
ATOM 745 C CA . ALA A 1 99 ? 8.788 -3.005 9.253 1.00 90.88 99 ALA A CA 1
ATOM 746 C C . ALA A 1 99 ? 7.801 -1.908 9.682 1.00 90.88 99 ALA A C 1
ATOM 748 O O . ALA A 1 99 ? 6.825 -2.195 10.372 1.00 90.88 99 ALA A O 1
ATOM 749 N N . GLU A 1 100 ? 7.986 -0.676 9.198 1.00 94.88 100 GLU A N 1
ATOM 750 C CA . GLU A 1 100 ? 7.012 0.401 9.403 1.00 94.88 100 GLU A CA 1
ATOM 751 C C . GLU A 1 100 ? 5.671 0.103 8.725 1.00 94.88 100 GLU A C 1
ATOM 753 O O . GLU A 1 100 ? 4.622 0.255 9.347 1.00 94.88 100 GLU A O 1
ATOM 758 N N . MET A 1 101 ? 5.674 -0.394 7.485 1.00 96.31 101 MET A N 1
ATOM 759 C CA . MET A 1 101 ? 4.441 -0.823 6.817 1.00 96.31 101 MET A CA 1
ATOM 760 C C . MET A 1 101 ? 3.727 -1.930 7.601 1.00 96.31 101 MET A C 1
ATOM 762 O O . MET A 1 101 ? 2.523 -1.831 7.842 1.00 96.31 101 MET A O 1
ATOM 766 N N . ALA A 1 102 ? 4.462 -2.951 8.045 1.00 95.12 102 ALA A N 1
ATOM 767 C CA . ALA A 1 102 ? 3.936 -4.043 8.858 1.00 95.12 102 ALA A CA 1
ATOM 768 C C . ALA A 1 102 ? 3.378 -3.535 10.199 1.00 95.12 102 ALA A C 1
ATOM 770 O O . ALA A 1 102 ? 2.306 -3.974 10.621 1.00 95.12 102 ALA A O 1
ATOM 771 N N . ARG A 1 103 ? 4.035 -2.551 10.830 1.00 95.06 103 ARG A N 1
ATOM 772 C CA . ARG A 1 103 ? 3.536 -1.875 12.035 1.00 95.06 103 ARG A CA 1
ATOM 773 C C . ARG A 1 103 ? 2.199 -1.183 11.772 1.00 95.06 103 ARG A C 1
ATOM 775 O O . ARG A 1 103 ? 1.265 -1.383 12.547 1.00 95.06 103 ARG A O 1
ATOM 782 N N . ILE A 1 104 ? 2.071 -0.420 10.681 1.00 97.19 104 ILE A N 1
ATOM 783 C CA . ILE A 1 104 ? 0.797 0.220 10.307 1.00 97.19 104 ILE A CA 1
ATOM 784 C C . ILE A 1 104 ? -0.289 -0.830 10.046 1.00 97.19 104 ILE A C 1
ATOM 786 O O . ILE A 1 104 ? -1.408 -0.680 10.531 1.00 97.19 104 ILE A O 1
ATOM 790 N N . VAL A 1 105 ? 0.027 -1.923 9.346 1.00 97.00 105 VAL A N 1
ATOM 791 C CA . VAL A 1 105 ? -0.910 -3.041 9.130 1.00 97.00 105 VAL A CA 1
ATOM 792 C C . VAL A 1 105 ? -1.351 -3.664 10.460 1.00 97.00 105 VAL A C 1
ATOM 794 O O . VAL A 1 105 ? -2.537 -3.940 10.644 1.00 97.00 105 VAL A O 1
ATOM 797 N N . GLY A 1 106 ? -0.427 -3.857 11.404 1.00 94.75 106 GLY A N 1
ATOM 798 C CA . GLY A 1 106 ? -0.727 -4.380 12.738 1.00 94.75 106 GLY A CA 1
ATOM 799 C C . GLY A 1 106 ? -1.635 -3.460 13.558 1.00 94.75 106 GLY A C 1
ATOM 800 O O . GLY A 1 106 ? -2.520 -3.949 14.254 1.00 94.75 106 GLY A O 1
ATOM 801 N N . VAL A 1 107 ? -1.459 -2.142 13.428 1.00 93.38 107 VAL A N 1
ATOM 802 C CA . VAL A 1 107 ? -2.293 -1.121 14.082 1.00 93.38 107 VAL A CA 1
ATOM 803 C C . VAL A 1 107 ? -3.682 -1.030 13.451 1.00 93.38 107 VAL A C 1
ATOM 805 O O . VAL A 1 107 ? -4.681 -1.047 14.167 1.00 93.38 107 VAL A O 1
ATOM 808 N N . CYS A 1 108 ? -3.752 -0.921 12.123 1.00 94.88 108 CYS A N 1
ATOM 809 C CA . CYS A 1 108 ? -5.002 -0.705 11.395 1.00 94.88 108 CYS A CA 1
ATOM 810 C C . CYS A 1 108 ? -5.854 -1.969 11.271 1.00 94.88 108 CYS A C 1
ATOM 812 O O . CYS A 1 108 ? -7.065 -1.856 11.108 1.00 94.88 108 CYS A O 1
ATOM 814 N N . ARG A 1 109 ? -5.228 -3.155 11.295 1.00 94.69 109 ARG A N 1
ATOM 815 C CA . ARG A 1 109 ? -5.888 -4.455 11.088 1.00 94.69 109 ARG A CA 1
ATOM 816 C C . ARG A 1 109 ? -6.832 -4.466 9.863 1.00 94.69 109 ARG A C 1
ATOM 818 O O . ARG A 1 109 ? -7.991 -4.855 10.005 1.00 94.69 109 ARG A O 1
ATOM 825 N N . PRO A 1 110 ? -6.385 -4.019 8.669 1.00 96.31 110 PRO A N 1
ATOM 826 C CA . PRO A 1 110 ? -7.241 -4.016 7.486 1.00 96.31 110 PRO A CA 1
ATOM 827 C C . PRO A 1 110 ? -7.652 -5.440 7.095 1.00 96.31 110 PRO A C 1
ATOM 829 O O . PRO A 1 110 ? -6.926 -6.402 7.330 1.00 96.31 110 PRO A O 1
ATOM 832 N N . ARG A 1 111 ? -8.785 -5.597 6.405 1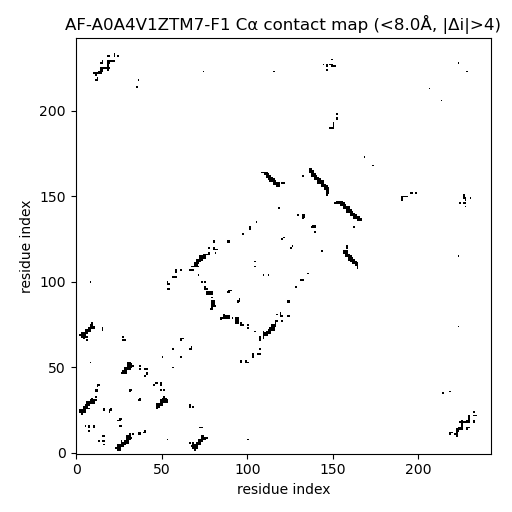.00 95.94 111 ARG A N 1
ATOM 833 C CA . ARG A 1 111 ? -9.191 -6.921 5.899 1.00 95.94 111 ARG A CA 1
ATOM 834 C C . ARG A 1 111 ? -8.238 -7.427 4.814 1.00 95.94 111 ARG A C 1
ATOM 836 O O . ARG A 1 111 ? -8.024 -8.636 4.696 1.00 95.94 111 ARG A O 1
ATOM 843 N N . TRP A 1 112 ? -7.666 -6.506 4.040 1.00 97.94 112 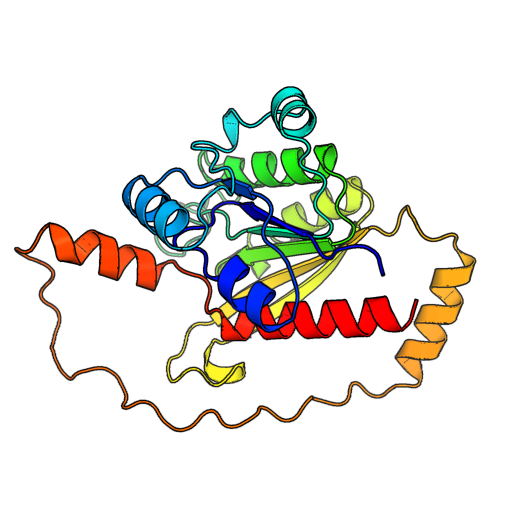TRP A N 1
ATOM 844 C CA . TRP A 1 112 ? -6.745 -6.800 2.947 1.00 97.94 112 TRP A CA 1
ATOM 845 C C . TRP A 1 112 ? -5.480 -5.945 3.001 1.00 97.94 112 TRP A C 1
ATOM 847 O O . TRP A 1 112 ? -5.500 -4.787 3.419 1.00 97.94 112 TRP A O 1
ATOM 857 N N . VAL A 1 113 ? -4.382 -6.512 2.507 1.00 98.44 113 VAL A N 1
ATOM 858 C CA . VAL A 1 113 ? -3.114 -5.814 2.291 1.00 98.44 113 VAL A CA 1
ATOM 859 C C . VAL A 1 113 ? -2.617 -6.093 0.876 1.00 98.44 113 VAL A C 1
ATOM 861 O O . VAL A 1 113 ? -2.632 -7.243 0.436 1.00 98.44 113 VAL A O 1
ATOM 864 N N . ILE A 1 114 ? -2.156 -5.060 0.169 1.00 98.31 114 ILE A N 1
ATOM 865 C CA . ILE A 1 114 ? -1.412 -5.204 -1.089 1.00 98.31 114 ILE A CA 1
ATOM 866 C C . ILE A 1 114 ? -0.017 -4.611 -0.913 1.00 98.31 114 ILE A C 1
ATOM 868 O O . ILE A 1 114 ? 0.133 -3.425 -0.631 1.00 98.31 114 ILE A O 1
ATOM 872 N N . VAL A 1 115 ? 1.010 -5.418 -1.147 1.00 96.81 115 VAL A N 1
ATOM 873 C CA . VAL A 1 115 ? 2.404 -4.968 -1.168 1.00 96.81 115 VAL A CA 1
ATOM 874 C C . VAL A 1 115 ? 2.924 -5.077 -2.593 1.00 96.81 115 VAL A C 1
ATOM 876 O O . VAL A 1 115 ? 2.777 -6.125 -3.221 1.00 96.81 115 VAL A O 1
ATOM 879 N N . GLU A 1 116 ? 3.537 -4.018 -3.109 1.00 94.62 116 GLU A N 1
ATOM 880 C CA . GLU A 1 116 ? 4.221 -4.031 -4.404 1.00 94.62 116 GLU A CA 1
ATOM 881 C C . GLU A 1 116 ? 5.725 -3.875 -4.226 1.00 94.62 116 GLU A C 1
ATOM 883 O O . GLU A 1 116 ? 6.204 -3.200 -3.314 1.00 94.62 116 GLU A O 1
ATOM 888 N N . ASN A 1 117 ? 6.481 -4.566 -5.076 1.00 92.69 117 ASN A N 1
ATOM 889 C CA . ASN A 1 117 ? 7.917 -4.388 -5.148 1.00 92.69 117 ASN A CA 1
ATOM 890 C C . ASN A 1 117 ? 8.505 -4.877 -6.485 1.00 92.69 117 ASN A C 1
ATOM 892 O O . ASN A 1 117 ? 7.829 -5.475 -7.325 1.00 92.69 117 ASN A O 1
ATOM 896 N N . VAL A 1 118 ? 9.802 -4.669 -6.708 1.00 88.75 118 VAL A N 1
ATOM 897 C CA . VAL A 1 118 ? 10.518 -5.226 -7.860 1.00 88.75 118 VAL A CA 1
ATOM 898 C C . VAL A 1 118 ? 10.567 -6.762 -7.790 1.00 88.75 118 VAL A C 1
ATOM 900 O O . VAL A 1 118 ? 10.590 -7.337 -6.698 1.00 88.75 118 VAL A O 1
ATOM 903 N N . PRO A 1 119 ? 10.666 -7.464 -8.937 1.00 86.62 119 PRO A N 1
ATOM 904 C CA . PRO A 1 119 ? 10.688 -8.930 -8.963 1.00 86.62 119 PRO A CA 1
ATOM 905 C C . PRO A 1 119 ? 11.801 -9.569 -8.119 1.00 86.62 119 PRO A C 1
ATOM 907 O O . PRO A 1 119 ? 11.629 -10.677 -7.620 1.00 86.62 119 PRO A O 1
ATOM 910 N N . GLY A 1 120 ? 12.922 -8.864 -7.922 1.00 82.88 120 GLY A N 1
ATOM 911 C CA . GLY A 1 120 ? 14.049 -9.327 -7.106 1.00 82.88 120 GLY A CA 1
ATOM 912 C C . GLY A 1 120 ? 13.726 -9.545 -5.624 1.00 82.88 120 GLY A C 1
ATOM 913 O O . GLY A 1 120 ? 14.451 -10.293 -4.973 1.00 82.88 120 GLY A O 1
ATOM 914 N N . LEU A 1 121 ? 12.637 -8.966 -5.094 1.00 83.06 121 LEU A N 1
ATOM 915 C CA . LEU A 1 121 ? 12.181 -9.247 -3.726 1.00 83.06 121 LEU A CA 1
ATOM 916 C C . LEU A 1 121 ? 11.770 -10.717 -3.557 1.00 83.06 121 LEU A C 1
ATOM 918 O O . LEU A 1 121 ? 11.935 -11.278 -2.476 1.00 83.06 121 LEU A O 1
ATOM 922 N N . ARG A 1 122 ? 11.314 -11.372 -4.636 1.00 80.62 122 ARG A N 1
ATOM 923 C CA . ARG A 1 122 ? 10.857 -12.769 -4.621 1.00 80.62 122 ARG A CA 1
ATOM 924 C C . ARG A 1 122 ? 11.888 -13.729 -4.024 1.00 80.62 122 ARG A C 1
ATOM 926 O O . ARG A 1 122 ? 11.497 -14.696 -3.387 1.00 80.62 122 ARG A O 1
ATOM 933 N N . THR A 1 123 ? 13.176 -13.477 -4.241 1.00 77.88 123 THR A N 1
ATOM 934 C CA . THR A 1 123 ? 14.269 -14.353 -3.790 1.00 77.88 123 THR A CA 1
ATOM 935 C C . THR A 1 123 ? 15.085 -13.774 -2.636 1.00 77.88 123 THR A C 1
ATOM 937 O O . THR A 1 123 ? 16.009 -14.434 -2.179 1.00 77.88 123 THR A O 1
ATOM 940 N N . ARG A 1 124 ? 14.804 -12.541 -2.195 1.00 76.12 124 ARG A N 1
ATOM 941 C CA . ARG A 1 124 ? 15.681 -11.777 -1.282 1.00 76.12 124 ARG A CA 1
ATOM 942 C C . ARG A 1 124 ? 14.966 -11.165 -0.074 1.00 76.12 124 ARG A C 1
ATOM 944 O O . ARG A 1 124 ? 15.540 -10.315 0.597 1.00 76.12 124 ARG A O 1
ATOM 951 N N . GLY A 1 125 ? 13.713 -11.533 0.171 1.00 79.12 125 GLY A N 1
ATOM 952 C CA . GLY A 1 125 ? 12.962 -10.983 1.302 1.00 79.12 125 GLY A CA 1
ATOM 953 C C . GLY A 1 125 ? 11.459 -11.236 1.284 1.00 79.12 125 GLY A C 1
ATOM 954 O O . GLY A 1 125 ? 10.780 -10.878 2.242 1.00 79.12 125 GLY A O 1
ATOM 955 N N . ALA A 1 126 ? 10.906 -11.832 0.221 1.00 84.88 126 ALA A N 1
ATOM 956 C CA . ALA A 1 126 ? 9.489 -12.196 0.195 1.00 84.88 126 ALA A CA 1
ATOM 957 C C . ALA A 1 126 ? 9.111 -13.166 1.327 1.00 84.88 126 ALA A C 1
ATOM 959 O O . ALA A 1 126 ? 8.000 -13.089 1.835 1.00 84.88 126 ALA A O 1
ATOM 960 N N . ASP A 1 127 ? 10.031 -14.032 1.746 1.00 84.00 127 ASP A N 1
ATOM 961 C CA . ASP A 1 127 ? 9.913 -14.908 2.913 1.00 84.00 127 ASP A CA 1
ATOM 962 C C . ASP A 1 127 ? 9.685 -14.122 4.211 1.00 84.00 127 ASP A C 1
ATOM 964 O O . ASP A 1 127 ? 8.736 -14.423 4.933 1.00 84.00 127 ASP A O 1
ATOM 968 N N . ARG A 1 128 ? 10.466 -13.065 4.462 1.00 86.38 128 ARG A N 1
ATOM 969 C CA . ARG A 1 128 ? 10.271 -12.179 5.622 1.00 86.38 128 ARG A CA 1
ATOM 970 C C . ARG A 1 128 ? 8.944 -11.431 5.547 1.00 86.38 128 ARG A C 1
ATOM 972 O O . ARG A 1 128 ? 8.188 -11.447 6.507 1.00 86.38 128 ARG A O 1
ATOM 979 N N . VAL A 1 129 ? 8.617 -10.847 4.393 1.00 91.12 129 VAL A N 1
ATOM 980 C CA . VAL A 1 129 ? 7.344 -10.130 4.192 1.00 91.12 129 VAL A CA 1
ATOM 981 C C . VAL A 1 129 ? 6.144 -11.051 4.440 1.00 91.12 129 VAL A C 1
ATOM 983 O O . VAL A 1 129 ? 5.200 -10.681 5.137 1.00 91.12 129 VAL A O 1
ATOM 986 N N . ILE A 1 130 ? 6.180 -12.271 3.895 1.00 91.94 130 ILE A N 1
ATOM 987 C CA . ILE A 1 130 ? 5.133 -13.278 4.093 1.00 91.94 130 ILE A CA 1
ATOM 988 C C . ILE A 1 130 ? 5.096 -13.743 5.553 1.00 91.94 130 ILE A C 1
ATOM 990 O O . ILE A 1 130 ? 4.004 -13.871 6.101 1.00 91.94 130 ILE A O 1
ATOM 994 N N . GLY A 1 131 ? 6.254 -13.974 6.175 1.00 90.62 131 GLY A N 1
ATOM 995 C CA . GLY A 1 131 ? 6.374 -14.388 7.573 1.00 90.62 131 GLY A CA 1
ATOM 996 C C . GLY A 1 131 ? 5.809 -13.355 8.546 1.00 90.62 131 GLY A C 1
ATOM 997 O O . GLY A 1 131 ? 5.004 -13.708 9.404 1.00 90.62 131 GLY A O 1
ATOM 998 N N . ASP A 1 132 ? 6.141 -12.079 8.356 1.00 93.31 132 ASP A N 1
ATOM 999 C CA . ASP A 1 132 ? 5.641 -10.972 9.177 1.00 93.31 132 ASP A CA 1
ATOM 1000 C C . ASP A 1 132 ? 4.115 -10.825 9.036 1.00 93.31 132 ASP A C 1
ATOM 1002 O O . ASP A 1 132 ? 3.395 -10.703 10.028 1.00 93.31 132 ASP A O 1
ATOM 1006 N N . LEU A 1 133 ? 3.587 -10.915 7.809 1.00 94.88 133 LEU A N 1
ATOM 1007 C CA . LEU A 1 133 ? 2.139 -10.915 7.567 1.00 94.88 133 LEU A CA 1
ATOM 1008 C C . LEU A 1 133 ? 1.449 -12.136 8.195 1.00 94.88 133 LEU A C 1
ATOM 1010 O O . LEU A 1 133 ? 0.365 -12.001 8.767 1.00 94.88 133 LEU A O 1
ATOM 1014 N N . ALA A 1 134 ? 2.071 -13.314 8.136 1.00 94.56 134 ALA A N 1
ATOM 1015 C CA . ALA A 1 134 ? 1.551 -14.524 8.767 1.00 94.56 134 ALA A CA 1
ATOM 1016 C C . ALA A 1 134 ? 1.546 -14.414 10.300 1.00 94.56 134 ALA A C 1
ATOM 1018 O O . ALA A 1 134 ? 0.561 -14.804 10.928 1.00 94.56 134 ALA A O 1
ATOM 1019 N N . ALA A 1 135 ? 2.586 -13.824 10.898 1.00 92.19 135 ALA A N 1
ATOM 1020 C CA . ALA A 1 135 ? 2.644 -13.529 12.331 1.00 92.19 135 ALA A CA 1
ATOM 1021 C C . ALA A 1 135 ? 1.545 -12.542 12.759 1.00 92.19 135 ALA A C 1
ATOM 1023 O O . ALA A 1 135 ? 0.988 -12.660 13.849 1.00 92.19 135 ALA A O 1
ATOM 1024 N N . LEU A 1 136 ? 1.164 -11.623 11.867 1.00 93.69 136 LEU A N 1
ATOM 1025 C CA . LEU A 1 136 ? 0.000 -10.751 12.031 1.00 93.69 136 LEU A CA 1
ATOM 1026 C C . LEU A 1 136 ? -1.340 -11.450 11.717 1.00 93.69 136 LEU A C 1
ATOM 1028 O O . LEU A 1 136 ? -2.385 -10.810 11.790 1.00 93.69 136 LEU A O 1
ATOM 1032 N N . GLY A 1 137 ? -1.369 -12.737 11.369 1.00 95.25 137 GLY A N 1
ATOM 1033 C CA . GLY A 1 137 ? -2.609 -13.481 11.119 1.00 95.25 137 GLY A CA 1
ATOM 1034 C C . GLY A 1 137 ? -3.201 -13.305 9.717 1.00 95.25 137 GLY A C 1
ATOM 1035 O O . GLY A 1 137 ? -4.411 -13.468 9.548 1.00 95.25 137 GLY A O 1
ATOM 1036 N N . TYR A 1 138 ? -2.378 -12.991 8.714 1.00 95.75 138 TYR A N 1
ATOM 1037 C CA . TYR A 1 138 ? -2.794 -12.913 7.313 1.00 95.75 138 TYR A CA 1
ATOM 1038 C C . TYR A 1 138 ? -2.359 -14.146 6.515 1.00 95.75 138 TYR A C 1
ATOM 1040 O O . TYR A 1 138 ? -1.259 -14.669 6.688 1.00 9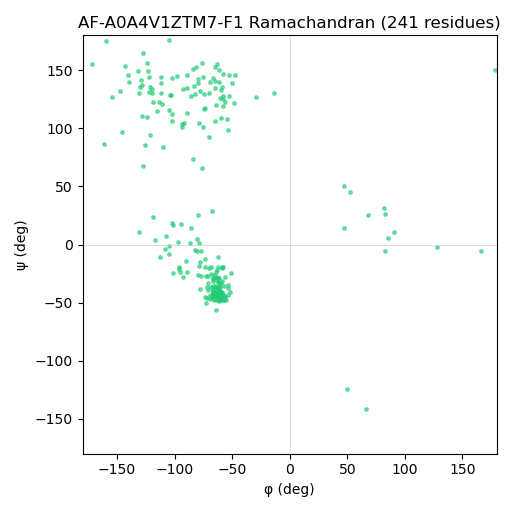5.75 138 TYR A O 1
ATOM 1048 N N . ALA A 1 139 ? -3.209 -14.583 5.586 1.00 95.38 139 ALA A N 1
ATOM 1049 C CA . ALA A 1 139 ? -2.808 -15.494 4.516 1.00 95.38 139 ALA A CA 1
ATOM 1050 C C . ALA A 1 139 ? -2.393 -14.683 3.287 1.00 95.38 139 ALA A C 1
ATOM 1052 O O . ALA A 1 139 ? -3.122 -13.776 2.889 1.00 95.38 139 ALA A O 1
ATOM 1053 N N . SER A 1 140 ? -1.258 -15.034 2.681 1.00 93.44 140 SER A N 1
ATOM 1054 C CA . SER A 1 140 ? -0.624 -14.248 1.616 1.00 93.44 140 SER A CA 1
ATOM 1055 C C . SER A 1 140 ? -0.435 -15.053 0.329 1.00 93.44 140 SER A C 1
ATOM 1057 O O . SER A 1 140 ? -0.095 -16.235 0.365 1.00 93.44 140 SER A O 1
ATOM 1059 N N . TRP A 1 141 ? -0.584 -14.387 -0.816 1.00 93.94 141 TRP A N 1
ATOM 1060 C CA . TRP A 1 141 ? -0.336 -14.915 -2.160 1.00 93.94 141 TRP A CA 1
ATOM 1061 C C . TRP A 1 141 ? 0.589 -13.976 -2.930 1.00 93.94 141 TRP A C 1
ATOM 1063 O O . TRP A 1 141 ? 0.417 -12.759 -2.882 1.00 93.94 141 TRP A O 1
ATOM 1073 N N . SER A 1 142 ? 1.558 -14.537 -3.656 1.00 91.12 142 SER A N 1
ATOM 1074 C CA . SER A 1 142 ? 2.544 -13.770 -4.425 1.00 91.12 142 SER A CA 1
ATOM 1075 C C . SER A 1 142 ? 2.351 -13.938 -5.929 1.00 91.12 142 SER A C 1
ATOM 1077 O O . SER A 1 142 ? 2.109 -15.041 -6.419 1.00 91.12 142 SER A O 1
ATOM 1079 N N . PHE A 1 143 ? 2.486 -12.839 -6.668 1.00 89.69 143 PHE A N 1
ATOM 1080 C CA . PHE A 1 143 ? 2.293 -12.785 -8.114 1.00 89.69 143 PHE A CA 1
ATOM 1081 C C . PHE A 1 143 ? 3.357 -11.898 -8.747 1.00 89.69 143 PHE A C 1
ATOM 1083 O O . PHE A 1 143 ? 3.654 -10.826 -8.232 1.00 89.69 143 PHE A O 1
ATOM 1090 N N . VAL A 1 144 ? 3.899 -12.290 -9.899 1.00 90.44 144 VAL A N 1
ATOM 1091 C CA . VAL A 1 144 ? 4.686 -11.373 -10.735 1.00 90.44 144 VAL A CA 1
ATOM 1092 C C . VAL A 1 144 ? 3.808 -10.927 -11.893 1.00 90.44 144 VAL A C 1
ATOM 1094 O O . VAL A 1 144 ? 3.457 -11.727 -12.759 1.00 90.44 144 VAL A O 1
ATOM 1097 N N . VAL A 1 145 ? 3.445 -9.646 -11.906 1.00 89.38 145 VAL A N 1
ATOM 1098 C CA . VAL A 1 145 ? 2.527 -9.071 -12.893 1.00 89.38 145 VAL A CA 1
ATOM 1099 C C . VAL A 1 145 ? 3.239 -7.967 -13.665 1.00 89.38 145 VAL A C 1
ATOM 1101 O O . VAL A 1 145 ? 3.894 -7.095 -13.095 1.00 89.38 145 VAL A O 1
ATOM 1104 N N . GLY A 1 146 ? 3.142 -8.031 -14.991 1.00 87.94 146 GLY A N 1
ATOM 1105 C CA . GLY A 1 146 ? 3.608 -6.987 -15.890 1.00 87.94 146 GLY A CA 1
ATOM 1106 C C . GLY A 1 146 ? 2.520 -5.953 -16.154 1.00 87.94 146 GLY A C 1
ATOM 1107 O O . GLY A 1 146 ? 1.358 -6.316 -16.305 1.00 87.94 146 GLY A O 1
ATOM 1108 N N . ALA A 1 147 ? 2.897 -4.686 -16.320 1.00 86.25 147 ALA A N 1
ATOM 1109 C CA . ALA A 1 147 ? 1.976 -3.639 -16.769 1.00 86.25 147 ALA A CA 1
ATOM 1110 C C . ALA A 1 147 ? 1.255 -4.002 -18.085 1.00 86.25 147 ALA A C 1
ATOM 1112 O O . ALA A 1 147 ? 0.056 -3.769 -18.219 1.00 86.25 147 ALA A O 1
ATOM 1113 N N . ALA A 1 148 ? 1.955 -4.662 -19.014 1.00 86.25 148 ALA A N 1
ATOM 1114 C CA . ALA A 1 148 ? 1.379 -5.167 -20.260 1.00 86.25 148 ALA A CA 1
ATOM 1115 C C . ALA A 1 148 ? 0.263 -6.208 -20.056 1.00 86.25 148 ALA A C 1
ATOM 1117 O O . ALA A 1 148 ? -0.659 -6.270 -20.862 1.00 86.25 148 ALA A O 1
ATOM 1118 N N . HIS A 1 149 ? 0.286 -6.985 -18.964 1.00 87.06 149 HIS A N 1
ATOM 1119 C CA . HIS A 1 149 ? -0.797 -7.929 -18.651 1.00 87.06 149 HIS A CA 1
ATOM 1120 C C . HIS A 1 149 ? -2.104 -7.212 -18.279 1.00 87.06 149 HIS A C 1
ATOM 1122 O O . HIS A 1 149 ? -3.172 -7.807 -18.368 1.00 87.06 149 HIS A O 1
ATOM 1128 N N . ALA A 1 150 ? -2.024 -5.936 -17.890 1.00 82.69 150 ALA A N 1
ATOM 1129 C CA . ALA A 1 150 ? -3.170 -5.069 -17.630 1.00 82.69 150 ALA A CA 1
ATOM 1130 C C . ALA A 1 150 ? -3.457 -4.098 -18.796 1.00 82.69 150 ALA A C 1
ATOM 1132 O O . ALA A 1 150 ? -4.139 -3.095 -18.604 1.00 82.69 150 ALA A O 1
ATOM 1133 N N . GLY A 1 151 ? -2.914 -4.366 -19.990 1.00 81.94 151 GLY A N 1
ATOM 1134 C CA . GLY A 1 151 ? -3.175 -3.584 -21.203 1.00 81.94 151 GLY A CA 1
ATOM 1135 C C . GLY A 1 151 ? -2.296 -2.343 -21.394 1.00 81.94 151 GLY A C 1
ATOM 1136 O O . GLY A 1 151 ? -2.513 -1.596 -22.343 1.00 81.94 151 GLY A O 1
ATOM 1137 N N . ALA A 1 152 ? -1.295 -2.100 -20.538 1.00 80.69 152 ALA A N 1
ATOM 1138 C CA . ALA A 1 152 ? -0.403 -0.952 -20.713 1.00 80.69 152 ALA A CA 1
ATOM 1139 C C . ALA A 1 152 ? 0.616 -1.179 -21.855 1.00 80.69 152 ALA A C 1
ATOM 1141 O O . ALA A 1 152 ? 1.156 -2.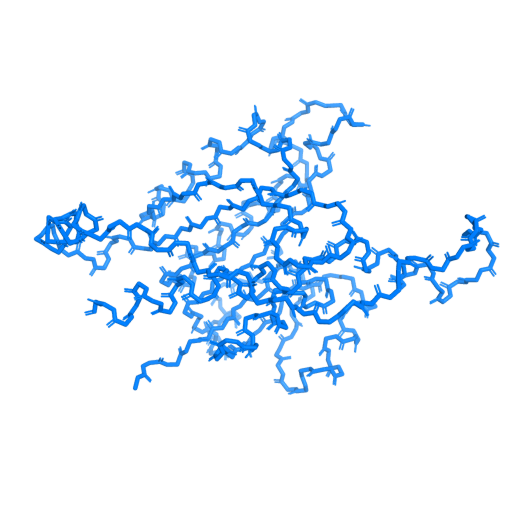281 -21.980 1.00 80.69 152 ALA A O 1
ATOM 1142 N N . PRO A 1 153 ? 0.986 -0.144 -22.634 1.00 84.31 153 PRO A N 1
ATOM 1143 C CA . PRO A 1 153 ? 1.869 -0.282 -23.799 1.00 84.31 153 PRO A CA 1
ATOM 1144 C C . PRO A 1 153 ? 3.366 -0.363 -23.439 1.00 84.31 153 PRO A C 1
ATOM 1146 O O . PRO A 1 153 ? 4.220 0.002 -24.238 1.00 84.31 153 PRO A O 1
ATOM 1149 N N . HIS A 1 154 ? 3.714 -0.809 -22.229 1.00 79.69 154 HIS A N 1
ATOM 1150 C CA . HIS A 1 154 ? 5.102 -0.889 -21.775 1.00 79.69 154 HIS A CA 1
ATOM 1151 C C . HIS A 1 154 ? 5.349 -2.121 -20.900 1.00 79.69 154 HIS A C 1
ATOM 1153 O O . HIS A 1 154 ? 4.460 -2.648 -20.222 1.00 79.69 154 HIS A O 1
ATOM 1159 N N . ARG A 1 155 ? 6.602 -2.584 -20.889 1.00 84.31 155 ARG A N 1
ATOM 1160 C CA . ARG A 1 155 ? 7.040 -3.701 -20.047 1.00 84.31 155 ARG A CA 1
ATOM 1161 C C . ARG A 1 155 ? 7.497 -3.173 -18.693 1.00 84.31 155 ARG A C 1
ATOM 1163 O O . ARG A 1 155 ? 8.518 -2.507 -18.585 1.00 84.31 155 ARG A O 1
ATOM 1170 N N . ARG A 1 156 ? 6.757 -3.519 -17.644 1.00 86.00 156 ARG A N 1
ATOM 1171 C CA . ARG A 1 156 ? 7.137 -3.250 -16.253 1.00 86.00 156 ARG A CA 1
ATOM 1172 C C . ARG A 1 156 ? 6.645 -4.388 -15.382 1.00 86.00 156 ARG A C 1
ATOM 1174 O O . ARG A 1 156 ? 5.472 -4.418 -15.030 1.00 86.00 156 ARG A O 1
ATOM 1181 N N . GLN A 1 157 ? 7.523 -5.341 -15.090 1.00 90.31 157 GLN A N 1
ATOM 1182 C CA . GLN A 1 157 ? 7.218 -6.435 -14.170 1.00 90.31 157 GLN A CA 1
ATOM 1183 C C . GLN A 1 157 ? 7.443 -5.997 -12.731 1.00 90.31 157 GLN A C 1
ATOM 1185 O O . GLN A 1 157 ? 8.451 -5.347 -12.426 1.00 90.31 157 GLN A O 1
ATOM 1190 N N . ARG A 1 158 ? 6.501 -6.371 -11.869 1.00 91.94 158 ARG A N 1
ATOM 1191 C CA . ARG A 1 158 ? 6.537 -6.149 -10.427 1.00 91.94 158 ARG A CA 1
ATOM 1192 C C . ARG A 1 158 ? 5.999 -7.364 -9.693 1.00 91.94 158 ARG A C 1
ATOM 1194 O O . ARG A 1 158 ? 5.126 -8.067 -10.200 1.00 91.94 158 ARG A O 1
ATOM 1201 N N . LEU A 1 159 ? 6.576 -7.620 -8.528 1.00 92.88 159 LEU A N 1
ATOM 1202 C CA . LEU A 1 159 ? 6.037 -8.543 -7.549 1.00 92.88 159 LEU A CA 1
ATOM 1203 C C . LEU A 1 159 ? 4.898 -7.833 -6.817 1.00 92.88 159 LEU A C 1
ATOM 1205 O O . LEU A 1 159 ? 5.065 -6.714 -6.343 1.00 92.88 159 LEU A O 1
ATOM 1209 N N . PHE A 1 160 ? 3.771 -8.513 -6.700 1.00 95.19 160 PHE A N 1
ATOM 1210 C CA . PHE A 1 160 ? 2.664 -8.128 -5.847 1.00 95.19 160 PHE A CA 1
ATOM 1211 C C . PHE A 1 160 ? 2.424 -9.243 -4.838 1.00 95.19 160 PHE A C 1
ATOM 1213 O O . PHE A 1 160 ? 2.372 -10.419 -5.205 1.00 95.19 160 PHE A O 1
ATOM 1220 N N . LEU A 1 161 ? 2.264 -8.870 -3.576 1.00 95.56 161 LEU A N 1
ATOM 1221 C CA . LEU A 1 161 ? 1.790 -9.742 -2.514 1.00 95.56 161 LEU A CA 1
ATOM 1222 C C . LEU A 1 161 ? 0.408 -9.256 -2.102 1.00 95.56 161 LEU A C 1
ATOM 1224 O O . LEU A 1 161 ? 0.246 -8.105 -1.704 1.00 95.56 161 LEU A O 1
ATOM 1228 N N . LEU A 1 162 ? -0.581 -10.132 -2.219 1.00 97.31 162 LEU A N 1
ATOM 1229 C CA . LEU A 1 162 ? -1.930 -9.903 -1.724 1.00 97.31 162 LEU A CA 1
ATOM 1230 C C . LEU A 1 162 ? -2.098 -10.708 -0.443 1.00 97.31 162 LEU A C 1
ATOM 1232 O O . LEU A 1 162 ? -1.834 -11.909 -0.455 1.00 97.31 162 LEU A O 1
ATOM 1236 N N . ALA A 1 163 ? -2.551 -10.080 0.634 1.00 97.12 163 ALA A N 1
ATOM 1237 C CA . ALA A 1 163 ? -2.784 -10.755 1.899 1.00 97.12 163 ALA A CA 1
ATOM 1238 C C . ALA A 1 163 ? -4.179 -10.456 2.447 1.00 97.12 163 ALA A C 1
ATOM 1240 O O . ALA A 1 163 ? -4.668 -9.333 2.326 1.00 97.12 163 ALA A O 1
ATOM 1241 N N . ARG A 1 164 ? -4.818 -11.464 3.044 1.00 96.06 164 ARG A N 1
ATOM 1242 C CA . ARG A 1 164 ? -6.156 -11.369 3.645 1.00 96.06 164 ARG A CA 1
ATOM 1243 C C . ARG A 1 164 ? -6.097 -11.742 5.113 1.00 96.06 164 ARG A C 1
ATOM 1245 O O . ARG A 1 164 ? -5.490 -12.760 5.451 1.00 96.06 164 ARG A O 1
ATOM 1252 N N . ASP A 1 165 ? -6.765 -10.966 5.958 1.00 94.69 165 ASP A N 1
ATOM 1253 C CA . ASP A 1 165 ? -6.917 -11.318 7.365 1.00 94.69 165 ASP A CA 1
ATOM 1254 C C . ASP A 1 165 ? -7.738 -12.610 7.491 1.00 94.69 165 ASP A C 1
ATOM 1256 O O . ASP A 1 165 ? -8.886 -12.698 7.037 1.00 94.69 165 ASP A O 1
ATOM 1260 N N . ILE A 1 166 ? -7.135 -13.633 8.093 1.00 87.88 166 ILE A N 1
ATOM 1261 C CA . ILE A 1 166 ? -7.775 -14.933 8.323 1.00 87.88 166 ILE A CA 1
ATOM 1262 C C . ILE A 1 166 ? -8.186 -15.130 9.781 1.00 87.88 166 ILE A C 1
ATOM 1264 O O . ILE A 1 166 ? -8.763 -16.177 10.094 1.00 87.88 166 ILE A O 1
ATOM 1268 N N . SER A 1 167 ? -7.905 -14.161 10.658 1.00 71.00 167 SER A N 1
ATOM 1269 C CA . SER A 1 167 ? -8.334 -14.188 12.062 1.00 71.00 167 SER A CA 1
ATOM 1270 C C . SER A 1 167 ? -9.845 -13.963 12.210 1.00 71.00 167 SER A C 1
ATOM 1272 O O . SER A 1 167 ? -10.464 -14.519 13.111 1.00 71.00 167 SER A O 1
ATOM 1274 N N . ALA A 1 168 ? -10.463 -13.256 11.260 1.00 56.62 168 ALA A N 1
ATOM 1275 C CA . ALA A 1 168 ? -11.898 -12.981 11.244 1.00 56.62 168 ALA A CA 1
ATOM 1276 C C . ALA A 1 168 ? -12.784 -14.164 10.785 1.00 56.62 168 ALA A C 1
ATOM 1278 O O . ALA A 1 168 ? -14.005 -14.041 10.800 1.00 56.62 168 ALA A O 1
ATOM 1279 N N . HIS A 1 169 ? -12.211 -15.294 10.340 1.00 55.47 169 HIS A N 1
ATOM 1280 C CA . HIS A 1 169 ? -12.981 -16.433 9.811 1.00 55.47 169 HIS A CA 1
ATOM 1281 C C . HIS A 1 169 ? -12.824 -17.686 10.689 1.00 55.47 169 HIS A C 1
ATOM 1283 O O . HIS A 1 169 ? -11.731 -18.265 10.717 1.00 55.47 169 HIS A O 1
ATOM 1289 N N . PRO A 1 170 ? -13.897 -18.177 11.348 1.00 48.03 170 PRO A N 1
ATOM 1290 C CA . PRO A 1 170 ? -13.852 -19.453 12.052 1.00 48.03 170 PRO A CA 1
ATOM 1291 C C . PRO A 1 170 ? -13.559 -20.595 11.067 1.00 48.03 170 PRO A C 1
ATOM 1293 O O . PRO A 1 170 ? -13.921 -20.546 9.890 1.00 48.03 170 PRO A O 1
ATOM 1296 N N . ALA A 1 171 ? -12.906 -21.651 11.555 1.00 51.69 171 ALA A N 1
ATOM 1297 C CA . ALA A 1 171 ? -12.359 -22.751 10.752 1.00 51.69 171 ALA A CA 1
ATOM 1298 C C . ALA A 1 171 ? -13.348 -23.408 9.757 1.00 51.69 171 ALA A C 1
ATOM 1300 O O . ALA A 1 171 ? -12.911 -23.928 8.731 1.00 51.69 171 ALA A O 1
ATOM 1301 N N . ARG A 1 172 ? -14.667 -23.336 9.999 1.00 43.38 172 ARG A N 1
ATOM 1302 C CA . ARG A 1 172 ? -15.715 -23.817 9.075 1.00 43.38 172 ARG A CA 1
ATOM 1303 C C . ARG A 1 172 ? -15.772 -23.046 7.752 1.00 43.38 172 ARG A C 1
ATOM 1305 O O . ARG A 1 172 ? -15.842 -23.673 6.699 1.00 43.38 172 ARG A O 1
ATOM 1312 N N . ALA A 1 173 ? -15.628 -21.720 7.782 1.00 51.59 173 ALA A N 1
ATOM 1313 C CA . ALA A 1 173 ? -15.636 -20.901 6.567 1.00 51.59 173 ALA A CA 1
ATOM 1314 C C . ALA A 1 173 ? -14.429 -21.208 5.655 1.00 51.59 173 ALA A C 1
ATOM 1316 O O . ALA A 1 173 ? -14.522 -21.110 4.432 1.00 51.59 173 ALA A O 1
ATOM 1317 N N . ARG A 1 174 ? -13.300 -21.657 6.232 1.00 52.69 174 ARG A N 1
ATOM 1318 C CA . ARG A 1 174 ? -12.107 -22.079 5.471 1.00 52.69 174 ARG A CA 1
ATOM 1319 C C . ARG A 1 174 ? -12.346 -23.346 4.647 1.00 52.69 174 ARG A C 1
ATOM 1321 O O . ARG A 1 174 ? -11.789 -23.461 3.555 1.00 52.69 174 ARG A O 1
ATOM 1328 N N . LEU A 1 175 ? -13.141 -24.290 5.155 1.00 49.59 175 LEU A N 1
ATOM 1329 C CA . LEU A 1 175 ? -13.443 -25.543 4.457 1.00 49.59 175 LEU A CA 1
ATOM 1330 C C . LEU A 1 175 ? -14.411 -25.298 3.292 1.00 49.59 175 LEU A C 1
ATOM 1332 O O . LEU A 1 175 ? -14.155 -25.749 2.177 1.00 49.59 175 LEU A O 1
ATOM 1336 N N . GLU A 1 176 ? -15.458 -24.508 3.527 1.00 51.94 176 GLU A N 1
ATOM 1337 C CA . GLU A 1 176 ? -16.453 -24.161 2.507 1.00 51.94 176 GLU A CA 1
ATOM 1338 C C . GLU A 1 176 ? -15.855 -23.296 1.387 1.00 51.94 176 GLU A C 1
ATOM 1340 O O . GLU A 1 176 ? -16.099 -23.551 0.207 1.00 51.94 176 GLU A O 1
ATOM 1345 N N . MET A 1 177 ? -14.996 -22.324 1.721 1.00 51.06 177 MET A N 1
ATOM 1346 C CA . MET A 1 177 ? -14.328 -21.491 0.715 1.00 51.06 177 MET A CA 1
ATOM 1347 C C . MET A 1 177 ? -13.348 -22.303 -0.146 1.00 51.06 177 MET A C 1
ATOM 1349 O O . MET A 1 177 ? -13.294 -22.104 -1.360 1.00 51.06 177 MET A O 1
ATOM 1353 N N . ARG A 1 178 ? -12.621 -23.268 0.443 1.00 51.38 178 ARG A N 1
ATOM 1354 C CA . ARG A 1 178 ? -11.771 -24.209 -0.311 1.00 51.38 178 ARG A CA 1
ATOM 1355 C C . ARG A 1 178 ? -12.578 -25.071 -1.282 1.00 51.38 178 ARG A C 1
ATOM 1357 O O . ARG A 1 178 ? -12.124 -25.277 -2.402 1.00 51.38 178 ARG A O 1
ATOM 1364 N N . GLN A 1 179 ? -13.756 -25.540 -0.873 1.00 48.94 179 GLN A N 1
ATOM 1365 C CA . GLN A 1 179 ? -14.634 -26.362 -1.716 1.00 48.94 179 GLN A CA 1
ATOM 1366 C C . GLN A 1 179 ? -15.284 -25.563 -2.857 1.00 48.94 179 GLN A C 1
ATOM 1368 O O . GLN A 1 179 ? -15.483 -26.100 -3.945 1.00 48.94 179 GLN A O 1
ATOM 1373 N N . ARG A 1 180 ? -15.580 -24.275 -2.639 1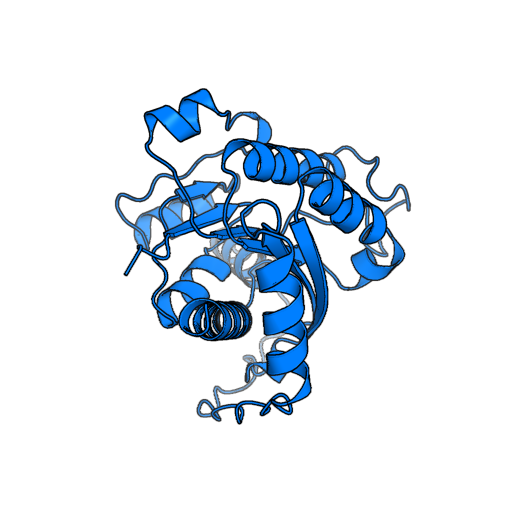.00 52.34 180 ARG A N 1
ATOM 1374 C CA . ARG A 1 180 ? -16.149 -23.384 -3.669 1.00 52.34 180 ARG A CA 1
ATOM 1375 C C . ARG A 1 180 ? -15.102 -22.893 -4.674 1.00 52.34 180 ARG A C 1
ATOM 1377 O O . ARG A 1 180 ? -15.378 -22.835 -5.869 1.00 52.34 180 ARG A O 1
ATOM 1384 N N . LEU A 1 181 ? -13.884 -22.591 -4.218 1.00 52.81 181 LEU A N 1
ATOM 1385 C CA . LEU A 1 181 ? -12.782 -22.191 -5.105 1.00 52.81 181 LEU A CA 1
ATOM 1386 C C . LEU A 1 181 ? -12.225 -23.362 -5.927 1.00 52.81 181 LEU A C 1
ATOM 1388 O O . LEU A 1 181 ? -11.722 -23.135 -7.022 1.00 52.81 181 LEU A O 1
ATOM 1392 N N . SER A 1 182 ? -12.330 -24.608 -5.449 1.00 50.00 182 SER A N 1
ATOM 1393 C CA . SER A 1 182 ? -11.939 -25.783 -6.242 1.00 50.00 182 SER A CA 1
ATOM 1394 C C . SER A 1 182 ? -12.931 -26.116 -7.362 1.00 50.00 182 SER A C 1
ATOM 1396 O O . SER A 1 182 ? -12.560 -26.803 -8.310 1.00 50.00 182 SER A O 1
ATOM 1398 N N . THR A 1 183 ? -14.174 -25.627 -7.278 1.00 45.97 183 THR A N 1
ATOM 1399 C CA . THR A 1 183 ? -15.224 -25.851 -8.288 1.00 45.97 183 THR A CA 1
ATOM 1400 C C . THR A 1 183 ? -15.350 -24.716 -9.304 1.00 45.97 183 THR A C 1
ATOM 1402 O O . THR A 1 183 ? -15.850 -24.941 -10.405 1.00 45.97 183 THR A O 1
ATOM 1405 N N . GLN A 1 184 ? -14.847 -23.518 -9.002 1.00 44.62 184 GLN A N 1
ATOM 1406 C CA . GLN A 1 184 ? -14.712 -22.449 -9.989 1.00 44.62 184 GLN A CA 1
ATOM 1407 C C . GLN A 1 184 ? -13.314 -22.487 -10.606 1.00 44.62 184 GLN A C 1
ATOM 1409 O O . GLN A 1 184 ? -12.353 -21.975 -10.037 1.00 44.62 184 GLN A O 1
ATOM 1414 N N . GLN A 1 185 ? -13.201 -23.048 -11.817 1.00 40.47 185 GLN A N 1
ATOM 1415 C CA . GLN A 1 185 ? -12.084 -22.705 -12.699 1.00 40.47 185 GLN A CA 1
ATOM 1416 C C . GLN A 1 185 ? -11.977 -21.181 -12.726 1.00 40.47 185 GLN A C 1
ATOM 1418 O O . GLN A 1 185 ? -12.956 -20.508 -13.057 1.00 40.47 185 GLN A O 1
ATOM 1423 N N . ALA A 1 186 ? -10.813 -20.650 -12.343 1.00 38.62 186 ALA A N 1
ATOM 1424 C CA . ALA A 1 186 ? -10.518 -19.231 -12.420 1.00 38.62 186 ALA A CA 1
ATOM 1425 C C . ALA A 1 186 ? -10.791 -18.768 -13.855 1.00 38.62 186 ALA A C 1
ATOM 1427 O O . ALA A 1 186 ? -9.984 -18.989 -14.760 1.00 38.62 186 ALA A O 1
ATOM 1428 N N . ARG A 1 187 ? -11.967 -18.174 -14.085 1.00 36.44 187 ARG A N 1
ATOM 1429 C CA . ARG A 1 187 ? -12.277 -17.530 -15.352 1.00 36.44 187 ARG A CA 1
ATOM 1430 C C . ARG A 1 187 ? -11.311 -16.366 -15.453 1.00 36.44 187 ARG A C 1
ATOM 1432 O O . ARG A 1 187 ? -11.443 -15.379 -14.734 1.00 36.44 187 ARG A O 1
ATOM 1439 N N . VAL A 1 188 ? -10.313 -16.521 -16.316 1.00 38.59 188 VAL A N 1
ATOM 1440 C CA . VAL A 1 188 ? -9.477 -15.418 -16.770 1.00 38.59 188 VAL A CA 1
ATOM 1441 C C . VAL A 1 188 ? -10.442 -14.381 -17.324 1.00 38.59 188 VAL A C 1
ATOM 1443 O O . VAL A 1 188 ? -11.082 -14.617 -18.349 1.00 38.59 188 VAL A O 1
ATOM 1446 N N . LEU A 1 189 ? -10.620 -13.274 -16.600 1.00 40.06 189 LEU A N 1
ATOM 1447 C CA . LEU A 1 189 ? -11.385 -12.151 -17.117 1.00 40.06 189 LEU A CA 1
ATOM 1448 C C . LEU A 1 189 ? -10.696 -11.723 -18.419 1.00 40.06 189 LEU A C 1
ATOM 1450 O O . LEU A 1 189 ? -9.478 -11.509 -18.403 1.00 40.06 189 LEU A O 1
ATOM 1454 N N . PRO A 1 190 ? -11.420 -11.655 -19.548 1.00 33.03 190 PRO A N 1
ATOM 1455 C CA . PRO A 1 190 ? -10.827 -11.205 -20.791 1.00 33.03 190 PRO A CA 1
ATOM 1456 C C . PRO A 1 190 ? -10.275 -9.800 -20.559 1.00 33.03 190 PRO A C 1
ATOM 1458 O O . PRO A 1 190 ? -10.964 -8.930 -20.028 1.00 33.03 190 PRO A O 1
ATOM 1461 N N . ALA A 1 191 ? -9.004 -9.598 -20.904 1.00 43.09 191 ALA A N 1
ATOM 1462 C CA . ALA A 1 191 ? -8.408 -8.276 -20.887 1.00 43.09 191 ALA A CA 1
ATOM 1463 C C . ALA A 1 191 ? -9.216 -7.395 -21.845 1.00 43.09 191 ALA A C 1
ATOM 1465 O O . ALA A 1 191 ? -9.163 -7.592 -23.061 1.00 43.09 191 ALA A O 1
ATOM 1466 N N . GLU A 1 192 ? -9.991 -6.453 -21.306 1.00 41.12 192 GLU A N 1
ATOM 1467 C CA . GLU A 1 192 ? -10.597 -5.419 -22.131 1.00 41.12 192 GLU A CA 1
ATOM 1468 C C . GLU A 1 192 ? -9.468 -4.686 -22.855 1.00 41.12 192 GLU A C 1
ATOM 1470 O O . GLU A 1 192 ? -8.543 -4.142 -22.243 1.00 41.12 192 GLU A O 1
ATOM 1475 N N . ARG A 1 193 ? -9.504 -4.748 -24.189 1.00 36.84 193 ARG A N 1
ATOM 1476 C CA . ARG A 1 193 ? -8.565 -4.032 -25.044 1.00 36.84 193 ARG A CA 1
ATOM 1477 C C . ARG A 1 193 ? -8.884 -2.546 -24.933 1.00 36.84 193 ARG A C 1
ATOM 1479 O O . ARG A 1 193 ? -9.716 -2.034 -25.674 1.00 36.84 193 ARG A O 1
ATOM 1486 N N . PHE A 1 194 ? -8.212 -1.855 -24.019 1.00 41.00 194 PHE A N 1
ATOM 1487 C CA . PHE A 1 194 ? -8.152 -0.401 -24.067 1.00 41.00 194 PHE A CA 1
ATOM 1488 C C . PHE A 1 194 ? -7.502 0.014 -25.393 1.00 41.00 194 PHE A C 1
ATOM 1490 O O . PHE A 1 194 ? -6.433 -0.485 -25.755 1.00 41.00 194 PHE A O 1
ATOM 1497 N N . GLY A 1 195 ? -8.199 0.876 -26.138 1.00 39.94 195 GLY A N 1
ATOM 1498 C CA . GLY A 1 195 ? -7.765 1.402 -27.429 1.00 39.94 195 GLY A CA 1
ATOM 1499 C C . GLY A 1 195 ? -6.341 1.950 -27.369 1.00 39.94 195 GLY A C 1
ATOM 1500 O O . GLY A 1 195 ? -5.935 2.561 -26.380 1.00 39.94 195 GLY A O 1
ATOM 1501 N N . GLY A 1 196 ? -5.578 1.666 -28.426 1.00 35.22 196 GLY A N 1
ATOM 1502 C CA . GLY A 1 196 ? -4.148 1.927 -28.498 1.00 35.22 196 GLY A CA 1
ATOM 1503 C C . GLY A 1 196 ? -3.804 3.390 -28.240 1.00 35.22 196 GLY A C 1
ATOM 1504 O O . GLY A 1 196 ? -4.240 4.281 -28.962 1.00 35.22 196 GLY A O 1
ATOM 1505 N N . TRP A 1 197 ? -2.964 3.618 -27.236 1.00 44.28 197 TRP A N 1
ATOM 1506 C CA . TRP A 1 197 ? -2.183 4.841 -27.130 1.00 44.28 197 TRP A CA 1
ATOM 1507 C C . TRP A 1 197 ? -0.863 4.632 -27.864 1.00 44.28 197 TRP A C 1
ATOM 1509 O O . TRP A 1 197 ? -0.227 3.586 -27.714 1.00 44.28 197 TRP A O 1
ATOM 1519 N N . LEU A 1 198 ? -0.475 5.618 -28.674 1.00 34.19 198 LEU A N 1
ATOM 1520 C CA . LEU A 1 198 ? 0.787 5.614 -29.406 1.00 34.19 198 LEU A CA 1
ATOM 1521 C C . LEU A 1 198 ? 1.948 5.368 -28.437 1.00 34.19 198 LEU A C 1
ATOM 1523 O O . LEU A 1 198 ? 2.065 6.028 -27.402 1.00 34.19 198 LEU A O 1
ATOM 1527 N N . ALA A 1 199 ? 2.771 4.380 -28.789 1.00 44.50 199 ALA A N 1
ATOM 1528 C CA . ALA A 1 199 ? 4.015 4.075 -28.108 1.00 44.50 199 ALA A CA 1
ATOM 1529 C C . ALA A 1 199 ? 4.879 5.340 -27.999 1.00 44.50 199 ALA A C 1
ATOM 1531 O O . ALA A 1 199 ? 4.833 6.202 -28.874 1.00 44.50 199 ALA A O 1
ATOM 1532 N N . GLU A 1 200 ? 5.606 5.412 -26.884 1.00 37.53 200 GLU A N 1
ATOM 1533 C CA . GLU A 1 200 ? 6.529 6.457 -26.430 1.00 37.53 200 GLU A CA 1
ATOM 1534 C C . GLU A 1 200 ? 6.953 7.495 -27.491 1.00 37.53 200 GLU A C 1
ATOM 1536 O O . GLU A 1 200 ? 7.433 7.121 -28.566 1.00 37.53 200 GLU A O 1
ATOM 1541 N N . PRO A 1 201 ? 6.872 8.809 -27.195 1.00 36.53 201 PRO A N 1
ATOM 1542 C CA . PRO A 1 201 ? 7.409 9.807 -28.106 1.00 36.53 201 PRO A CA 1
ATOM 1543 C C . PRO A 1 201 ? 8.905 9.539 -28.314 1.00 36.53 201 PRO A C 1
ATOM 1545 O O . PRO A 1 201 ? 9.650 9.301 -27.365 1.00 36.53 201 PRO A O 1
ATOM 1548 N N . CYS A 1 202 ? 9.342 9.603 -29.569 1.00 33.31 202 CYS A N 1
ATOM 1549 C CA . CYS A 1 202 ? 10.684 9.287 -30.063 1.00 33.31 202 CYS A CA 1
ATOM 1550 C C . CYS A 1 202 ? 11.796 10.258 -29.607 1.00 33.31 202 CYS A C 1
ATOM 1552 O O . CYS A 1 202 ? 12.795 10.450 -30.303 1.00 33.31 202 CYS A O 1
ATOM 1554 N N . VAL A 1 203 ? 11.655 10.881 -28.436 1.00 41.16 203 VAL A N 1
ATOM 1555 C CA . VAL A 1 203 ? 12.634 11.829 -27.911 1.00 41.16 203 VAL A CA 1
ATOM 1556 C C . VAL A 1 203 ? 13.628 11.077 -27.032 1.00 41.16 203 VAL A C 1
ATOM 1558 O O . VAL A 1 203 ? 13.338 10.669 -25.910 1.00 41.16 203 VAL A O 1
ATOM 1561 N N . ARG A 1 204 ? 14.819 10.873 -27.598 1.00 37.78 204 ARG A N 1
ATOM 1562 C CA . ARG A 1 204 ? 16.022 10.381 -26.920 1.00 37.78 204 ARG A CA 1
ATOM 1563 C C . ARG A 1 204 ? 16.254 11.136 -25.600 1.00 37.78 204 ARG A C 1
ATOM 1565 O O . ARG A 1 204 ? 15.979 12.329 -25.517 1.00 37.78 204 ARG A O 1
ATOM 1572 N N . ARG A 1 205 ? 16.791 10.417 -24.603 1.00 46.56 205 ARG A N 1
ATOM 1573 C CA . ARG A 1 205 ? 17.296 10.921 -23.309 1.00 46.56 205 ARG A CA 1
ATOM 1574 C C . ARG A 1 205 ? 17.821 12.359 -23.402 1.00 46.56 205 ARG A C 1
ATOM 1576 O O . ARG A 1 205 ? 18.721 12.587 -24.199 1.00 46.56 205 ARG A O 1
ATOM 1583 N N . VAL A 1 206 ? 17.334 13.255 -22.543 1.00 34.22 206 VAL A N 1
ATOM 1584 C CA . VAL A 1 206 ? 18.055 14.459 -22.083 1.00 34.22 206 VAL A CA 1
ATOM 1585 C C . VAL A 1 206 ? 17.412 14.978 -20.789 1.00 34.22 206 VAL A C 1
ATOM 1587 O O . VAL A 1 206 ? 16.531 15.832 -20.793 1.00 34.22 206 VAL A O 1
ATOM 1590 N N . ASP A 1 207 ? 17.847 14.445 -19.655 1.00 39.97 207 ASP A N 1
ATOM 1591 C CA . ASP A 1 207 ? 17.514 14.904 -18.301 1.00 39.97 207 ASP A CA 1
ATOM 1592 C C . ASP A 1 207 ? 18.557 15.889 -17.727 1.00 39.97 207 ASP A C 1
ATOM 1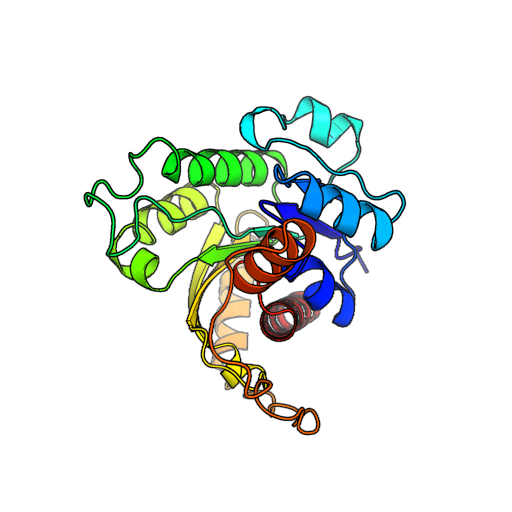594 O O . ASP A 1 207 ? 18.555 16.211 -16.541 1.00 39.97 207 ASP A O 1
ATOM 1598 N N . HIS A 1 208 ? 19.396 16.482 -18.580 1.00 34.94 208 HIS A N 1
ATOM 1599 C CA . HIS A 1 208 ? 20.199 17.652 -18.221 1.00 34.94 208 HIS A CA 1
ATOM 1600 C C . HIS A 1 208 ? 19.484 18.953 -18.609 1.00 34.94 208 HIS A C 1
ATOM 1602 O O . HIS A 1 208 ? 19.462 19.328 -19.777 1.00 34.94 208 HIS A O 1
ATOM 1608 N N . GLY A 1 209 ? 18.914 19.654 -17.615 1.00 38.78 209 GLY A N 1
ATOM 1609 C CA . GLY A 1 209 ? 18.662 21.102 -17.717 1.00 38.78 209 GLY A CA 1
ATOM 1610 C C . GLY A 1 209 ? 17.253 21.637 -17.427 1.00 38.78 209 GLY A C 1
ATOM 1611 O O . GLY A 1 209 ? 17.088 22.850 -17.431 1.00 38.78 209 GLY A O 1
ATOM 1612 N N . PHE A 1 210 ? 16.239 20.811 -17.133 1.00 42.06 210 PHE A N 1
ATOM 1613 C CA . PHE A 1 210 ? 14.899 21.311 -16.755 1.00 42.06 210 PHE A CA 1
ATOM 1614 C C . PHE A 1 210 ? 14.471 20.818 -15.362 1.00 42.06 210 PHE A C 1
ATOM 1616 O O . PHE A 1 210 ? 13.873 19.742 -15.267 1.00 42.06 210 PHE A O 1
ATOM 1623 N N . PRO A 1 211 ? 14.702 21.606 -14.290 1.00 47.06 211 PRO A N 1
ATOM 1624 C CA . PRO A 1 211 ? 14.418 21.203 -12.908 1.00 47.06 211 PRO A CA 1
ATOM 1625 C C . PRO A 1 211 ? 12.987 20.682 -12.701 1.00 47.06 211 PRO A C 1
ATOM 1627 O O . PRO A 1 211 ? 12.788 19.643 -12.086 1.00 47.06 211 PRO A O 1
ATOM 1630 N N . GLY A 1 212 ? 11.984 21.324 -13.314 1.00 50.53 212 GLY A N 1
ATOM 1631 C CA . GLY A 1 212 ? 10.574 20.947 -13.140 1.00 50.53 212 GLY A CA 1
ATOM 1632 C C . GLY A 1 212 ? 10.122 19.662 -13.852 1.00 50.53 212 GLY A C 1
ATOM 1633 O O . GLY A 1 212 ? 9.022 19.178 -13.587 1.00 50.53 212 GLY A O 1
ATOM 1634 N N . ARG A 1 213 ? 10.919 19.098 -14.775 1.00 57.56 213 ARG A N 1
ATOM 1635 C CA . ARG A 1 213 ? 10.557 17.854 -15.490 1.00 57.56 213 ARG A CA 1
ATOM 1636 C C . ARG A 1 213 ? 11.094 16.600 -14.807 1.00 57.56 213 ARG A C 1
ATOM 1638 O O . ARG A 1 213 ? 10.470 15.548 -14.937 1.00 57.56 213 ARG A O 1
ATOM 1645 N N . VAL A 1 214 ? 12.204 16.708 -14.077 1.00 63.81 214 VAL A N 1
ATOM 1646 C CA . VAL A 1 214 ? 12.878 15.559 -13.455 1.00 63.81 214 VAL A CA 1
ATOM 1647 C C . VAL A 1 214 ? 11.981 14.896 -12.414 1.00 63.81 214 VAL A C 1
ATOM 1649 O O . VAL A 1 214 ? 11.765 13.687 -12.490 1.00 63.81 214 VAL A O 1
ATOM 1652 N N . ASP A 1 215 ? 11.366 15.679 -11.525 1.00 67.00 215 ASP A N 1
ATOM 1653 C CA . ASP A 1 215 ? 10.472 15.146 -10.489 1.00 67.00 215 ASP A CA 1
ATOM 1654 C C . ASP A 1 215 ? 9.267 14.426 -11.097 1.00 67.00 215 ASP A C 1
ATOM 1656 O O . ASP A 1 215 ? 8.892 13.342 -10.653 1.00 67.00 215 ASP A O 1
ATOM 1660 N N . ARG A 1 216 ? 8.703 14.971 -12.183 1.00 73.44 216 ARG A N 1
ATOM 1661 C CA . ARG A 1 216 ? 7.566 14.368 -12.888 1.00 73.44 216 ARG A CA 1
ATOM 1662 C C . ARG A 1 216 ? 7.934 13.036 -13.538 1.00 73.44 216 ARG A C 1
ATOM 1664 O O . ARG A 1 216 ? 7.201 12.063 -13.377 1.00 73.44 216 ARG A O 1
ATOM 1671 N N . VAL A 1 217 ? 9.054 12.984 -14.262 1.00 71.75 217 VAL A N 1
ATOM 1672 C CA . VAL A 1 217 ? 9.527 11.756 -14.927 1.00 71.75 217 VAL A CA 1
ATOM 1673 C C . VAL A 1 217 ? 9.893 10.696 -13.892 1.00 71.75 217 VAL A C 1
ATOM 1675 O O . VAL A 1 217 ? 9.472 9.547 -14.017 1.00 71.75 217 VAL A O 1
ATOM 1678 N N . ARG A 1 218 ? 10.605 11.086 -12.829 1.00 72.75 218 ARG A N 1
ATOM 1679 C CA . ARG A 1 218 ? 10.959 10.199 -11.717 1.00 72.75 218 ARG A CA 1
ATOM 1680 C C . ARG A 1 218 ? 9.717 9.634 -11.030 1.00 72.75 218 ARG A C 1
ATOM 1682 O O . ARG A 1 218 ? 9.640 8.429 -10.805 1.00 72.75 218 ARG A O 1
ATOM 1689 N N . SER A 1 219 ? 8.736 10.483 -10.743 1.00 74.88 219 SER A N 1
ATOM 1690 C CA . SER A 1 219 ? 7.498 10.083 -10.072 1.00 74.88 219 SER A CA 1
ATOM 1691 C C . SER A 1 219 ? 6.659 9.130 -10.925 1.00 74.88 219 SER A C 1
ATOM 1693 O O . SER A 1 219 ? 6.217 8.096 -10.430 1.00 74.88 219 SER A O 1
ATOM 1695 N N . LEU A 1 220 ? 6.514 9.408 -12.227 1.00 75.50 220 LEU A N 1
ATOM 1696 C CA . LEU A 1 220 ? 5.872 8.488 -13.178 1.00 75.50 220 LEU A CA 1
ATOM 1697 C C . LEU A 1 220 ? 6.631 7.157 -13.282 1.00 75.50 220 LEU A C 1
ATOM 1699 O O . LEU A 1 220 ? 6.021 6.091 -13.319 1.00 75.50 220 LEU A O 1
ATOM 1703 N N . GLY A 1 221 ? 7.964 7.215 -13.288 1.00 73.69 221 GLY A N 1
ATOM 1704 C CA . GLY A 1 221 ? 8.831 6.042 -13.319 1.00 73.69 221 GLY A CA 1
ATOM 1705 C C . GLY A 1 221 ? 8.746 5.181 -12.057 1.00 73.69 221 GLY A C 1
ATOM 1706 O O . GLY A 1 221 ? 8.974 3.974 -12.139 1.00 73.69 221 GLY A O 1
ATOM 1707 N N . ASN A 1 222 ? 8.378 5.749 -10.910 1.00 79.00 222 ASN A N 1
ATOM 1708 C CA . ASN A 1 222 ? 8.245 5.022 -9.645 1.00 79.00 222 ASN A CA 1
ATOM 1709 C C . ASN A 1 222 ? 6.815 4.558 -9.362 1.00 79.00 222 ASN A C 1
ATOM 1711 O O . ASN A 1 222 ? 6.642 3.553 -8.679 1.00 79.00 222 ASN A O 1
ATOM 1715 N N . ALA A 1 223 ? 5.812 5.214 -9.942 1.00 83.75 223 ALA A N 1
ATOM 1716 C CA . ALA A 1 223 ? 4.411 4.903 -9.707 1.00 83.75 223 ALA A CA 1
ATOM 1717 C C . ALA A 1 223 ? 4.036 3.449 -10.038 1.00 83.75 223 ALA A C 1
ATOM 1719 O O . ALA A 1 223 ? 4.537 2.830 -10.989 1.00 83.75 223 ALA A O 1
ATOM 1720 N N . VAL A 1 224 ? 3.084 2.927 -9.267 1.00 90.38 224 VAL A N 1
ATOM 1721 C CA . VAL A 1 224 ? 2.340 1.718 -9.622 1.00 90.38 224 VAL A CA 1
ATOM 1722 C C . VAL A 1 224 ? 1.429 2.028 -10.803 1.00 90.38 224 VAL A C 1
ATOM 1724 O O . VAL A 1 224 ? 0.824 3.096 -10.876 1.00 90.38 224 VAL A O 1
ATOM 1727 N N . VAL A 1 225 ? 1.327 1.085 -11.738 1.00 92.62 225 VAL A N 1
ATOM 1728 C CA . VAL A 1 225 ? 0.452 1.224 -12.904 1.00 92.62 225 VAL A CA 1
ATOM 1729 C C . VAL A 1 225 ? -1.005 1.040 -12.460 1.00 92.62 225 VAL A C 1
ATOM 1731 O O . VAL A 1 225 ? -1.354 -0.066 -12.034 1.00 92.62 225 VAL A O 1
ATOM 1734 N N . PRO A 1 226 ? -1.878 2.059 -12.595 1.00 95.00 226 PRO A N 1
ATOM 1735 C CA . PRO A 1 226 ? -3.241 2.008 -12.058 1.00 95.00 226 PRO A CA 1
ATOM 1736 C C . PRO A 1 226 ? -4.075 0.834 -12.579 1.00 95.00 226 PRO A C 1
ATOM 1738 O O . PRO A 1 226 ? -4.814 0.215 -11.822 1.00 95.00 226 PRO A O 1
ATOM 1741 N N . ALA A 1 227 ? -3.907 0.449 -13.847 1.00 93.19 227 ALA A N 1
ATOM 1742 C CA . ALA A 1 227 ? -4.620 -0.692 -14.425 1.00 93.19 227 ALA A CA 1
ATOM 1743 C C . ALA A 1 227 ? -4.302 -2.024 -13.715 1.00 93.19 227 ALA A C 1
ATOM 1745 O O . ALA A 1 227 ? -5.179 -2.878 -13.580 1.00 93.19 227 ALA A O 1
ATOM 1746 N N . VAL A 1 228 ? -3.069 -2.189 -13.219 1.00 94.00 228 VAL A N 1
ATOM 1747 C CA . VAL A 1 228 ? -2.675 -3.367 -12.433 1.00 94.00 228 VAL A CA 1
ATOM 1748 C C . VAL A 1 228 ? -3.324 -3.315 -11.050 1.00 94.00 228 VAL A C 1
ATOM 1750 O O . VAL A 1 228 ? -3.920 -4.301 -10.625 1.00 94.00 228 VAL A O 1
ATOM 1753 N N . ALA A 1 229 ? -3.285 -2.160 -10.376 1.00 96.31 229 ALA A N 1
ATOM 1754 C CA . ALA A 1 229 ? -3.959 -1.966 -9.090 1.00 96.31 229 ALA A CA 1
ATOM 1755 C C . ALA A 1 229 ? -5.476 -2.232 -9.183 1.00 96.31 229 ALA A C 1
ATOM 1757 O O . ALA A 1 229 ? -6.036 -2.939 -8.346 1.00 96.31 229 ALA A O 1
ATOM 1758 N N . ALA A 1 230 ? -6.121 -1.759 -10.253 1.00 96.12 230 ALA A N 1
ATOM 1759 C CA . ALA A 1 230 ? -7.533 -2.008 -10.537 1.00 96.12 230 ALA A CA 1
ATOM 1760 C C . ALA A 1 230 ? -7.845 -3.505 -10.708 1.00 96.12 230 ALA A C 1
ATOM 1762 O O . ALA A 1 230 ? -8.900 -3.972 -10.279 1.00 96.12 230 ALA A O 1
ATOM 1763 N N . ALA A 1 231 ? -6.936 -4.280 -11.312 1.00 94.94 231 ALA A N 1
ATOM 1764 C CA . ALA A 1 231 ? -7.108 -5.725 -11.449 1.00 94.94 231 ALA A CA 1
ATOM 1765 C C . ALA A 1 231 ? -7.117 -6.433 -10.083 1.00 94.94 231 ALA A C 1
ATOM 1767 O O . ALA A 1 231 ? -7.984 -7.272 -9.846 1.00 94.94 231 ALA A O 1
ATOM 1768 N N . PHE A 1 232 ? -6.222 -6.053 -9.164 1.00 96.31 232 PHE A N 1
ATOM 1769 C CA . PHE A 1 232 ? -6.250 -6.566 -7.788 1.00 96.31 232 PHE A CA 1
ATOM 1770 C C . PHE A 1 232 ? -7.517 -6.135 -7.040 1.00 96.31 232 PHE A C 1
ATOM 1772 O O . PHE A 1 232 ? -8.147 -6.973 -6.398 1.00 96.31 232 PHE A O 1
ATOM 1779 N N . GLY A 1 233 ? -7.939 -4.874 -7.178 1.00 96.69 233 GLY A N 1
ATOM 1780 C CA . GLY A 1 233 ? -9.183 -4.382 -6.579 1.00 96.69 233 GLY A CA 1
ATOM 1781 C C . GLY A 1 233 ? -10.426 -5.144 -7.056 1.00 96.69 233 GLY A C 1
ATOM 1782 O O . GLY A 1 233 ? -11.256 -5.526 -6.234 1.00 96.69 233 GLY A O 1
ATOM 1783 N N . ARG A 1 234 ? -10.529 -5.464 -8.357 1.00 95.44 234 ARG A N 1
ATOM 1784 C CA . ARG A 1 234 ? -11.609 -6.322 -8.888 1.00 95.44 234 ARG A CA 1
ATOM 1785 C C . ARG A 1 234 ? -11.599 -7.712 -8.265 1.00 95.44 234 ARG A C 1
ATOM 1787 O O . ARG A 1 234 ? -12.652 -8.194 -7.864 1.00 95.44 234 ARG A O 1
ATOM 1794 N N . SER A 1 235 ? -10.430 -8.339 -8.158 1.00 93.81 235 SER A N 1
ATOM 1795 C CA . SER A 1 235 ? -10.307 -9.661 -7.536 1.00 93.81 235 SER A CA 1
ATOM 1796 C C . SER A 1 235 ? -10.731 -9.644 -6.066 1.00 93.81 235 SER A C 1
ATOM 1798 O O . SER A 1 235 ? -11.427 -10.556 -5.627 1.00 93.81 235 SER A O 1
ATOM 1800 N N . ILE A 1 236 ? -10.368 -8.594 -5.321 1.00 95.06 236 ILE A N 1
ATOM 1801 C CA . ILE A 1 236 ? -10.821 -8.404 -3.936 1.00 95.06 236 ILE A CA 1
ATOM 1802 C C . ILE A 1 236 ? -12.345 -8.267 -3.893 1.00 95.06 236 ILE A C 1
ATOM 1804 O O . ILE A 1 236 ? -12.982 -8.982 -3.129 1.00 95.06 236 ILE A O 1
ATOM 1808 N N . ASN A 1 237 ? -12.933 -7.414 -4.738 1.00 93.56 237 ASN A N 1
ATOM 1809 C CA . ASN A 1 237 ? -14.386 -7.242 -4.802 1.00 93.56 237 ASN A CA 1
ATOM 1810 C C . ASN A 1 237 ? -15.104 -8.574 -5.043 1.00 93.56 237 ASN A C 1
ATOM 1812 O O . ASN A 1 237 ? -15.997 -8.916 -4.281 1.00 93.56 237 ASN A O 1
ATOM 1816 N N . VAL A 1 238 ? -14.649 -9.363 -6.023 1.00 91.44 238 VAL A N 1
ATOM 1817 C CA . VAL A 1 238 ? -15.220 -10.688 -6.317 1.00 91.44 238 VAL A CA 1
ATOM 1818 C C . VAL A 1 238 ? -15.170 -11.601 -5.093 1.00 91.44 238 VAL A C 1
ATOM 1820 O O . VAL A 1 238 ? -16.160 -12.246 -4.772 1.00 91.44 238 VAL A O 1
ATOM 1823 N N . VAL A 1 239 ? -14.037 -11.662 -4.389 1.00 89.88 239 VAL A N 1
ATOM 1824 C CA . VAL A 1 239 ? -13.907 -12.506 -3.190 1.00 89.88 239 VAL A CA 1
ATOM 1825 C C . VAL A 1 239 ? -14.822 -12.034 -2.058 1.00 89.88 239 VAL A C 1
ATOM 1827 O O . VAL A 1 239 ? -15.341 -12.854 -1.306 1.00 89.88 239 VAL A O 1
ATOM 1830 N N . GLU A 1 240 ? -15.004 -10.728 -1.921 1.00 88.75 240 GLU A N 1
ATOM 1831 C CA . GLU A 1 240 ? -15.807 -10.115 -0.863 1.00 88.75 240 GLU A CA 1
ATOM 1832 C C . GLU A 1 240 ? -17.305 -10.161 -1.148 1.00 88.75 240 GLU A C 1
ATOM 1834 O O . GLU A 1 240 ? -18.086 -10.181 -0.210 1.00 88.75 240 GLU A O 1
ATOM 1839 N N . ASP A 1 241 ? -17.706 -10.222 -2.416 1.00 85.25 241 ASP A N 1
ATOM 1840 C CA . ASP A 1 241 ? -19.104 -10.411 -2.810 1.00 85.25 241 ASP A CA 1
ATOM 1841 C C . ASP A 1 241 ? -19.546 -11.886 -2.658 1.00 85.25 241 ASP A C 1
ATOM 1843 O O . ASP A 1 241 ? -20.738 -12.187 -2.675 1.00 85.25 241 ASP A O 1
ATOM 1847 N N . LEU A 1 242 ? -18.594 -12.819 -2.502 1.00 79.81 242 LEU A N 1
ATOM 1848 C CA . LEU A 1 242 ? -18.843 -14.255 -2.300 1.00 79.81 242 LEU A CA 1
ATOM 1849 C C . LEU A 1 242 ? -18.969 -14.680 -0.824 1.00 79.81 242 LEU A C 1
ATOM 1851 O O . LEU A 1 242 ? -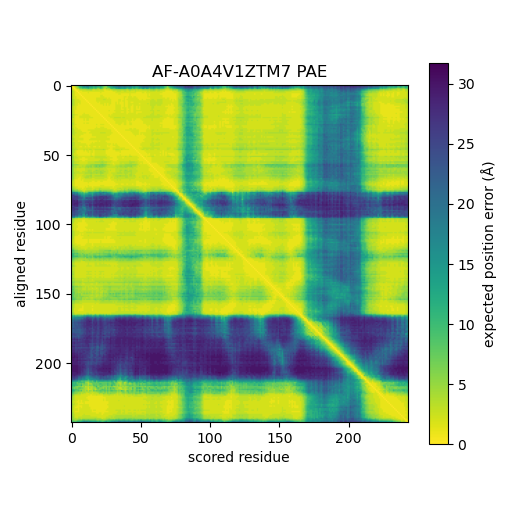19.365 -15.824 -0.571 1.00 79.81 242 LEU A O 1
ATOM 1855 N N . VAL A 1 243 ? -18.575 -13.819 0.124 1.00 69.31 243 VAL A N 1
ATOM 1856 C CA . VAL A 1 243 ? -18.493 -14.105 1.571 1.00 69.31 243 VAL A CA 1
ATOM 1857 C C . VAL A 1 243 ? -19.406 -13.172 2.346 1.00 69.31 243 VAL A C 1
ATOM 1859 O O . VAL A 1 243 ? -20.236 -13.702 3.113 1.00 69.31 243 VAL A O 1
#

Solvent-accessible surface area (backbone atoms only — not comparable to full-atom values): 13714 Å² total; per-residue (Å²): 129,85,76,51,25,27,33,34,33,54,28,53,65,34,18,49,54,54,11,25,39,78,60,69,34,43,71,61,32,36,25,36,67,52,66,70,28,45,56,51,39,48,70,78,41,70,92,46,53,72,38,59,45,65,89,75,62,44,66,68,58,36,56,76,72,66,58,69,33,38,28,38,36,32,45,57,68,55,69,37,51,40,98,88,42,89,75,58,25,62,76,33,89,58,30,46,50,51,56,44,52,51,49,51,46,67,66,51,61,30,54,29,38,40,41,38,40,56,55,56,38,69,84,50,46,42,66,57,57,47,48,55,40,40,75,72,39,27,52,72,48,79,46,81,48,39,38,44,78,48,61,42,91,48,91,46,67,28,27,36,36,46,31,35,53,49,76,88,51,62,75,68,58,58,53,55,51,53,58,52,55,74,70,47,75,81,74,75,72,78,76,73,79,68,80,86,69,84,70,76,79,92,71,73,92,76,92,82,85,56,79,84,52,52,62,54,54,51,43,63,72,67,36,54,59,29,56,51,35,24,52,53,39,47,53,49,50,56,56,60,76,74,108

Secondary structure (DSSP, 8-state):
----EEEEES-TTTHHHHHHHTTT-EEEEEE---HHHHHHHHHHSTT--EES-TTT--HHHHHHTT---SEEEE----GGGSTTS---GGGSTTTHHHHHHHHHHHHH--SEEEEEE-GGGGGTTHHHHHHHHHHTTEEEEEEEEEGGGGT-SS--EEEEEEEEE-TTS-HHHHHHHHHHHTTS---------PPPPPP--------SS-HHHHHHHHHHHHSPPHHHHHHHHHHHHHHHH--

Mean predicted aligned error: 10.71 Å

Foldseek 3Di:
DPAQEEEEECCLLNLLVLLLVVQRHHYQEYEHQDPVSVVNCCVVPPPRYYHNHLVPDDLVNCVVSVPQHLEYEYEQDCVCQDPPDDNPFCPDPSVCVLVSSLNVCLSNVHQKYKYKYAPSCVPRPVVVSCVSLVVSQKDKDKDWDFPVVLQDPDGDTMIMIMIGRPVPDDPVVVVVVVVVVVPDDPPPDPRDNDPDDDPDDPDDDDPPDDPVVVSVVVSVVPHDNSSVSNVVSVVVVVVVVVD